Protein AF-A0A845ULH8-F1 (afdb_monomer_lite)

Structure (mmCIF, N/CA/C/O backbone):
data_AF-A0A845ULH8-F1
#
_entry.id   AF-A0A845ULH8-F1
#
loop_
_atom_site.group_PDB
_atom_site.id
_atom_site.type_symbol
_atom_site.label_atom_id
_atom_site.label_alt_id
_atom_site.label_comp_id
_atom_site.label_asym_id
_atom_site.label_entity_id
_atom_site.label_seq_id
_atom_site.pdbx_PDB_ins_code
_atom_site.Cartn_x
_atom_site.Cartn_y
_atom_site.Cartn_z
_atom_site.occupancy
_atom_site.B_iso_or_equiv
_atom_site.auth_seq_id
_atom_site.auth_comp_id
_atom_site.auth_asym_id
_atom_site.auth_atom_id
_atom_site.pdbx_PDB_model_num
ATOM 1 N N . MET A 1 1 ? 4.308 -28.316 2.558 1.00 39.38 1 MET A N 1
ATOM 2 C CA . MET A 1 1 ? 5.196 -27.144 2.718 1.00 39.38 1 MET A CA 1
ATOM 3 C C . MET A 1 1 ? 4.301 -25.926 2.772 1.00 39.38 1 MET A C 1
ATOM 5 O O . MET A 1 1 ? 3.407 -25.857 1.940 1.00 39.38 1 MET A O 1
ATOM 9 N N . ALA A 1 2 ? 4.463 -25.039 3.755 1.00 41.31 2 ALA A N 1
ATOM 10 C CA . ALA A 1 2 ? 3.723 -23.779 3.757 1.00 41.31 2 ALA A CA 1
ATOM 11 C C . ALA A 1 2 ? 4.187 -22.952 2.552 1.00 41.31 2 ALA A C 1
ATOM 13 O O . ALA A 1 2 ? 5.390 -22.787 2.346 1.00 41.31 2 ALA A O 1
ATOM 14 N N . GLU A 1 3 ? 3.242 -22.520 1.726 1.00 47.72 3 GLU A N 1
ATOM 15 C CA . GLU A 1 3 ? 3.501 -21.663 0.576 1.00 47.72 3 GLU A CA 1
ATOM 16 C C . GLU A 1 3 ? 4.101 -20.348 1.093 1.00 47.72 3 GLU A C 1
ATOM 18 O O . GLU A 1 3 ? 3.488 -19.653 1.905 1.00 47.72 3 GLU A O 1
ATOM 23 N N . LYS A 1 4 ? 5.349 -20.047 0.711 1.00 55.31 4 LYS A N 1
ATOM 24 C CA . LYS A 1 4 ? 5.972 -18.764 1.051 1.00 55.31 4 LYS A CA 1
ATOM 25 C C . LYS A 1 4 ? 5.176 -17.668 0.346 1.00 55.31 4 LYS A C 1
ATOM 27 O O . LYS A 1 4 ? 5.058 -17.681 -0.877 1.00 55.31 4 LYS A O 1
ATOM 32 N N . ILE A 1 5 ? 4.621 -16.734 1.111 1.00 55.94 5 ILE A N 1
ATOM 33 C CA . ILE A 1 5 ? 3.883 -15.595 0.565 1.00 55.94 5 ILE A CA 1
ATOM 34 C C . ILE A 1 5 ? 4.908 -14.615 -0.017 1.00 55.94 5 ILE A C 1
ATOM 36 O O . ILE A 1 5 ? 5.518 -13.836 0.709 1.00 55.94 5 ILE A O 1
ATOM 40 N N . LYS A 1 6 ? 5.110 -14.693 -1.337 1.00 62.66 6 LYS A N 1
ATOM 41 C CA . LYS A 1 6 ? 6.186 -13.994 -2.068 1.00 62.66 6 LYS A CA 1
ATOM 42 C C . LYS A 1 6 ? 5.966 -12.487 -2.236 1.00 62.66 6 LYS A C 1
ATOM 44 O O . LYS A 1 6 ? 6.895 -11.747 -2.553 1.00 62.66 6 LYS A O 1
ATOM 49 N N . ASN A 1 7 ? 4.726 -12.021 -2.106 1.00 73.62 7 ASN A N 1
ATOM 50 C CA . ASN A 1 7 ? 4.370 -10.620 -2.288 1.00 73.62 7 ASN A CA 1
ATOM 51 C C . ASN A 1 7 ? 3.169 -10.286 -1.415 1.00 73.62 7 ASN A C 1
ATOM 53 O O . ASN A 1 7 ? 2.067 -10.739 -1.716 1.00 73.62 7 ASN A O 1
ATOM 57 N N . PHE A 1 8 ? 3.364 -9.504 -0.354 1.00 83.00 8 PHE A N 1
ATOM 58 C CA . PHE A 1 8 ? 2.246 -9.057 0.462 1.00 83.00 8 PHE A CA 1
ATOM 59 C C . PHE A 1 8 ? 2.263 -7.556 0.716 1.00 83.00 8 PHE A C 1
ATOM 61 O O . PHE A 1 8 ? 3.304 -6.947 0.944 1.00 83.00 8 PHE A O 1
ATOM 68 N N . ILE A 1 9 ? 1.075 -6.962 0.671 1.00 88.94 9 ILE A N 1
ATOM 69 C CA . ILE A 1 9 ? 0.875 -5.522 0.797 1.00 88.94 9 ILE A CA 1
ATOM 70 C C . ILE A 1 9 ? 0.480 -5.224 2.234 1.00 88.94 9 ILE A C 1
ATOM 72 O O . ILE A 1 9 ? -0.563 -5.679 2.708 1.00 88.94 9 ILE A O 1
ATOM 76 N N . LYS A 1 10 ? 1.337 -4.486 2.940 1.00 90.81 10 LYS A N 1
ATOM 77 C CA . LYS A 1 10 ? 1.154 -4.169 4.358 1.00 90.81 10 LYS A CA 1
ATOM 78 C C . LYS A 1 10 ? 0.282 -2.931 4.497 1.00 90.81 10 LYS A C 1
ATOM 80 O O . LYS A 1 10 ? 0.649 -1.872 4.005 1.00 90.81 10 LYS A O 1
ATOM 85 N N . LEU A 1 11 ? -0.838 -3.062 5.198 1.00 93.69 11 LEU A N 1
ATOM 86 C CA . LEU A 1 11 ? -1.702 -1.944 5.557 1.00 93.69 11 LEU A CA 1
ATOM 87 C C . LEU A 1 11 ? -1.656 -1.719 7.062 1.00 93.69 11 LEU A C 1
ATOM 89 O O . LEU A 1 11 ? -1.737 -2.665 7.849 1.00 93.69 11 LEU A O 1
ATOM 93 N N . TYR A 1 12 ? -1.567 -0.459 7.460 1.00 94.00 12 TYR A N 1
ATOM 94 C CA . TYR A 1 12 ? -1.495 -0.068 8.853 1.00 94.00 12 TYR A CA 1
ATOM 95 C C . TYR A 1 12 ? -2.538 0.990 9.186 1.00 94.00 12 TYR A C 1
ATOM 97 O O . TYR A 1 12 ? -2.728 1.948 8.438 1.00 94.00 12 TYR A O 1
ATOM 105 N N . TYR A 1 13 ? -3.167 0.832 10.347 1.00 93.12 13 TYR A N 1
ATOM 106 C CA . TYR A 1 13 ? -4.071 1.807 10.930 1.00 93.12 13 TYR A CA 1
ATOM 107 C C . TYR A 1 13 ? -3.382 2.589 12.045 1.00 93.12 13 TYR A C 1
ATOM 109 O O . TYR A 1 13 ? -2.725 2.026 12.926 1.00 93.12 13 TYR A O 1
ATOM 117 N N . ILE A 1 14 ? -3.566 3.903 11.999 1.00 90.44 14 ILE A N 1
ATOM 118 C CA . ILE A 1 14 ? -3.127 4.861 13.002 1.00 90.44 14 ILE A CA 1
ATOM 119 C C . ILE A 1 14 ? -4.400 5.417 13.644 1.00 90.44 14 ILE A C 1
ATOM 121 O O . ILE A 1 14 ? -5.084 6.237 13.023 1.00 90.44 14 ILE A O 1
ATOM 125 N N . PRO A 1 15 ? -4.748 4.987 14.867 1.00 87.56 15 PRO A N 1
ATOM 126 C CA . PRO A 1 15 ? -5.910 5.517 15.557 1.00 87.56 15 PRO A CA 1
ATOM 127 C C . PRO A 1 15 ? -5.777 7.017 15.782 1.00 87.56 15 PRO A C 1
ATOM 129 O O . PRO A 1 15 ? -4.673 7.559 15.901 1.00 87.56 15 PRO A O 1
ATOM 132 N N . GLU A 1 16 ? -6.917 7.688 15.895 1.00 80.44 16 GLU A N 1
ATOM 133 C CA . GLU A 1 16 ? -6.946 9.089 16.289 1.00 80.44 16 GLU A CA 1
ATOM 134 C C . GLU A 1 16 ? -6.204 9.278 17.623 1.00 80.44 16 GLU A C 1
ATOM 136 O O . GLU A 1 16 ? -6.574 8.718 18.662 1.00 80.44 16 GLU A O 1
ATOM 141 N N . ASN A 1 17 ? -5.169 10.117 17.619 1.00 69.12 17 ASN A N 1
ATOM 142 C CA . ASN A 1 17 ? -4.556 10.555 18.859 1.00 69.12 17 ASN A CA 1
ATOM 143 C C . ASN A 1 17 ? -5.309 11.784 19.374 1.00 69.12 17 ASN A C 1
ATOM 145 O O . ASN A 1 17 ? -5.031 12.905 18.960 1.00 69.12 17 ASN A O 1
ATOM 149 N N . LYS A 1 18 ? -6.214 11.583 20.338 1.00 57.97 18 LYS A N 1
ATOM 150 C CA . LYS A 1 18 ? -7.006 12.661 20.968 1.00 57.97 18 LYS A CA 1
ATOM 151 C C . LYS A 1 18 ? -6.167 13.803 21.571 1.00 57.97 18 LYS A C 1
ATOM 153 O O . LYS A 1 18 ? -6.721 14.843 21.922 1.00 57.97 18 LYS A O 1
ATOM 158 N N . ARG A 1 19 ? -4.852 13.614 21.749 1.00 55.00 19 ARG A N 1
ATOM 159 C CA . ARG A 1 19 ? -3.923 14.639 22.256 1.00 55.00 19 ARG A CA 1
ATOM 160 C C . ARG A 1 19 ? -3.273 15.482 21.156 1.00 55.00 19 ARG A C 1
ATOM 162 O O . ARG A 1 19 ? -2.772 16.556 21.470 1.00 55.00 19 ARG A O 1
ATOM 169 N N . ASP A 1 20 ? -3.292 15.033 19.904 1.00 54.75 20 ASP A N 1
ATOM 170 C CA . ASP A 1 20 ? -2.662 15.718 18.775 1.00 54.75 20 ASP A CA 1
ATOM 171 C C . ASP A 1 20 ? -3.728 16.297 17.835 1.00 54.75 20 ASP A C 1
ATOM 173 O O . ASP A 1 20 ? -4.257 15.622 16.954 1.00 54.75 20 ASP A O 1
ATOM 177 N N . ARG A 1 21 ? -4.047 17.580 18.039 1.00 52.88 21 ARG A N 1
ATOM 178 C CA . ARG A 1 21 ? -5.055 18.320 17.260 1.00 52.88 21 ARG A CA 1
ATOM 179 C C . ARG A 1 21 ? -4.624 18.624 15.818 1.00 52.88 21 ARG A C 1
ATOM 181 O O . ARG A 1 21 ? -5.413 19.207 15.082 1.00 52.88 21 ARG A O 1
ATOM 188 N N . SER A 1 22 ? -3.391 18.286 15.425 1.00 49.00 22 SER A N 1
ATOM 189 C CA . SER A 1 22 ? -2.880 18.521 14.066 1.00 49.00 22 SER A CA 1
ATOM 190 C C . SER A 1 22 ? -3.305 17.447 13.058 1.00 49.00 22 SER A C 1
ATOM 192 O O . SER A 1 22 ? -3.098 17.617 11.857 1.00 49.00 22 SER A O 1
ATOM 194 N N . ARG A 1 23 ? -3.920 16.351 13.524 1.00 50.16 23 ARG A N 1
ATOM 195 C CA . ARG A 1 23 ? -4.345 15.222 12.690 1.00 50.16 23 ARG A CA 1
ATOM 196 C C . ARG A 1 23 ? -5.866 15.160 12.552 1.00 50.16 23 ARG A C 1
ATOM 198 O O . ARG A 1 23 ? -6.571 15.553 13.480 1.00 50.16 23 ARG A O 1
ATOM 205 N N . PRO A 1 24 ? -6.389 14.669 11.412 1.00 53.09 24 PRO A N 1
ATOM 206 C CA . PRO A 1 24 ? -7.825 14.483 11.232 1.00 53.09 24 PRO A CA 1
ATOM 207 C C . PRO A 1 24 ? -8.395 13.634 12.377 1.00 53.09 24 PRO A C 1
ATOM 209 O O . PRO A 1 24 ? -7.845 12.582 12.708 1.00 53.09 24 PRO A O 1
ATOM 212 N N . GLY A 1 25 ? -9.498 14.097 12.975 1.00 59.38 25 GLY A N 1
ATOM 213 C CA . GLY A 1 25 ? -10.118 13.536 14.190 1.00 59.38 25 GLY A CA 1
ATOM 214 C C . GLY A 1 25 ? -10.795 12.168 14.015 1.00 59.38 25 GLY A C 1
ATOM 215 O O . GLY A 1 25 ? -11.821 11.891 14.623 1.00 59.38 25 GLY A O 1
ATOM 216 N N . ILE A 1 26 ? -10.287 11.350 13.095 1.00 66.44 26 ILE A N 1
ATOM 217 C CA . ILE A 1 26 ? -10.893 10.103 12.616 1.00 66.44 26 ILE A CA 1
ATOM 218 C C . ILE A 1 26 ? -9.862 8.947 12.610 1.00 66.44 26 ILE A C 1
ATOM 220 O O . ILE A 1 26 ? -10.231 7.775 12.594 1.00 66.44 26 ILE A O 1
ATOM 224 N N . GLY A 1 27 ? -8.563 9.257 12.719 1.00 78.44 27 GLY A N 1
ATOM 225 C CA . GLY A 1 27 ? -7.468 8.310 12.474 1.00 78.44 27 GLY A CA 1
ATOM 226 C C . GLY A 1 27 ? -7.016 8.340 11.011 1.00 78.44 27 GLY A C 1
ATOM 227 O O . GLY A 1 27 ? -7.544 9.108 10.205 1.00 78.44 27 GLY A O 1
ATOM 228 N N . SER A 1 28 ? -6.007 7.545 10.662 1.00 87.00 28 SER A N 1
ATOM 229 C CA . SER A 1 28 ? -5.453 7.491 9.304 1.00 87.00 28 SER A CA 1
ATOM 230 C C . SER A 1 28 ? -4.919 6.107 8.940 1.00 87.00 28 SER A C 1
ATOM 232 O O . SER A 1 28 ? -4.726 5.245 9.798 1.00 87.00 28 SER A O 1
ATOM 234 N N . ILE A 1 29 ? -4.672 5.901 7.648 1.00 91.12 29 ILE A N 1
ATOM 235 C CA . ILE A 1 29 ? -4.117 4.668 7.085 1.00 91.12 29 ILE A CA 1
ATOM 236 C C . ILE A 1 29 ? -2.781 4.981 6.425 1.00 91.12 29 ILE A C 1
ATOM 238 O O . ILE A 1 29 ? -2.607 6.063 5.873 1.00 91.12 29 ILE A O 1
ATOM 242 N N . THR A 1 30 ? -1.847 4.037 6.490 1.00 90.69 30 THR A N 1
ATOM 243 C CA . THR A 1 30 ? -0.557 4.111 5.795 1.00 90.69 30 THR A CA 1
ATOM 244 C C . THR A 1 30 ? -0.138 2.729 5.303 1.00 90.69 30 THR A C 1
ATOM 246 O O . THR A 1 30 ? -0.497 1.709 5.902 1.00 90.69 30 THR A O 1
ATOM 249 N N . LEU A 1 31 ? 0.637 2.694 4.221 1.00 89.25 31 LEU A N 1
ATOM 250 C CA . LEU A 1 31 ? 1.354 1.497 3.763 1.00 89.25 31 LEU A CA 1
ATOM 251 C C . LEU A 1 31 ? 2.805 1.458 4.282 1.00 89.25 31 LEU A C 1
ATOM 253 O O . LEU A 1 31 ? 3.471 0.428 4.208 1.00 89.25 31 LEU A O 1
ATOM 257 N N . ASP A 1 32 ? 3.290 2.566 4.846 1.00 84.38 32 ASP A N 1
ATOM 258 C CA . ASP A 1 32 ? 4.651 2.731 5.356 1.00 84.38 32 ASP A CA 1
ATOM 259 C C . ASP A 1 32 ? 4.641 2.806 6.886 1.00 84.38 32 ASP A C 1
ATOM 261 O O . ASP A 1 32 ? 4.108 3.749 7.479 1.00 84.38 32 ASP A O 1
ATOM 265 N N . ARG A 1 33 ? 5.234 1.792 7.526 1.00 78.56 33 ARG A N 1
ATOM 266 C CA . ARG A 1 33 ? 5.370 1.724 8.986 1.00 78.56 33 ARG A CA 1
ATOM 267 C C . ARG A 1 33 ? 6.457 2.657 9.514 1.00 78.56 33 ARG A C 1
ATOM 269 O O . ARG A 1 33 ? 6.331 3.130 10.637 1.00 78.56 33 ARG A O 1
ATOM 276 N N . GLU A 1 34 ? 7.526 2.884 8.759 1.00 75.38 34 GLU A N 1
ATOM 277 C CA . GLU A 1 34 ? 8.702 3.631 9.223 1.00 75.38 34 GLU A CA 1
ATOM 278 C C . GLU A 1 34 ? 8.418 5.128 9.292 1.00 75.38 34 GLU A C 1
ATOM 280 O O . GLU A 1 34 ? 8.880 5.814 10.202 1.00 75.38 34 GLU A O 1
ATOM 285 N N . LYS A 1 35 ? 7.578 5.622 8.380 1.00 67.88 35 LYS A N 1
ATOM 286 C CA . LYS A 1 35 ? 7.061 6.997 8.422 1.00 67.88 35 LYS A CA 1
ATOM 287 C C . LYS A 1 35 ? 5.903 7.177 9.402 1.00 67.88 35 LYS A C 1
ATOM 289 O O . LYS A 1 35 ? 5.432 8.299 9.600 1.00 67.88 35 LYS A O 1
ATOM 294 N N . ALA A 1 36 ? 5.422 6.094 10.009 1.00 63.75 36 ALA A N 1
ATOM 295 C CA . ALA A 1 36 ? 4.275 6.143 10.890 1.00 63.75 36 ALA A CA 1
ATOM 296 C C . ALA A 1 36 ? 4.670 6.546 12.332 1.00 63.75 36 ALA A C 1
ATOM 298 O O . ALA A 1 36 ? 5.714 6.142 12.842 1.00 63.75 36 ALA A O 1
ATOM 299 N N . PRO A 1 37 ? 3.833 7.337 13.025 1.00 65.88 37 PRO A N 1
ATOM 300 C CA . PRO A 1 37 ? 4.007 7.688 14.441 1.00 65.88 37 PRO A CA 1
ATOM 301 C C . PRO A 1 37 ? 4.027 6.453 15.359 1.00 65.88 37 PRO A C 1
ATOM 303 O O . PRO A 1 37 ? 3.588 5.373 14.981 1.00 65.88 37 PRO A O 1
ATOM 306 N N . SER A 1 38 ? 4.447 6.607 16.617 1.00 66.75 38 SER A N 1
ATOM 307 C CA . SER A 1 38 ? 4.274 5.542 17.615 1.00 66.75 38 SER A CA 1
ATOM 308 C C . SER A 1 38 ? 2.784 5.215 17.834 1.00 66.75 38 SER A C 1
ATOM 310 O O . SER A 1 38 ? 1.946 6.113 17.908 1.00 66.75 38 SER A O 1
ATOM 312 N N . GLY A 1 39 ? 2.450 3.920 17.939 1.00 75.94 39 GLY A N 1
ATOM 313 C CA . GLY A 1 39 ? 1.068 3.443 18.133 1.00 75.94 39 GLY A CA 1
ATOM 314 C C . GLY A 1 39 ? 0.331 3.060 16.843 1.00 75.94 39 GLY A C 1
ATOM 315 O O . GLY A 1 39 ? -0.789 3.506 16.616 1.00 75.94 39 GLY A O 1
ATOM 316 N N . VAL A 1 40 ? 0.961 2.230 16.010 1.00 87.44 40 VAL A N 1
ATOM 317 C CA . VAL A 1 40 ? 0.437 1.774 14.712 1.00 87.44 40 VAL A CA 1
ATOM 318 C C . VAL A 1 40 ? 0.040 0.306 14.796 1.00 87.44 40 VAL A C 1
ATOM 320 O O . VAL A 1 40 ? 0.795 -0.504 15.336 1.00 87.44 40 VAL A O 1
ATOM 323 N N . TYR A 1 41 ? -1.107 -0.044 14.216 1.00 91.75 41 TYR A N 1
ATOM 324 C CA . TYR A 1 41 ? -1.637 -1.405 14.227 1.00 91.75 41 TYR A CA 1
ATOM 325 C C . TYR A 1 41 ? -1.692 -1.970 12.803 1.00 91.75 41 TYR A C 1
ATOM 327 O O . TYR A 1 41 ? -2.247 -1.311 11.923 1.00 91.75 41 TYR A O 1
ATOM 335 N N . PRO A 1 42 ? -1.133 -3.164 12.535 1.00 93.44 42 PRO A N 1
ATOM 336 C CA . PRO A 1 42 ? -1.313 -3.813 11.240 1.00 93.44 42 PRO A CA 1
ATOM 337 C C . PRO A 1 42 ? -2.789 -4.168 11.044 1.00 93.44 42 PRO A C 1
ATOM 339 O O . PRO A 1 42 ? -3.431 -4.648 11.976 1.00 93.44 42 PRO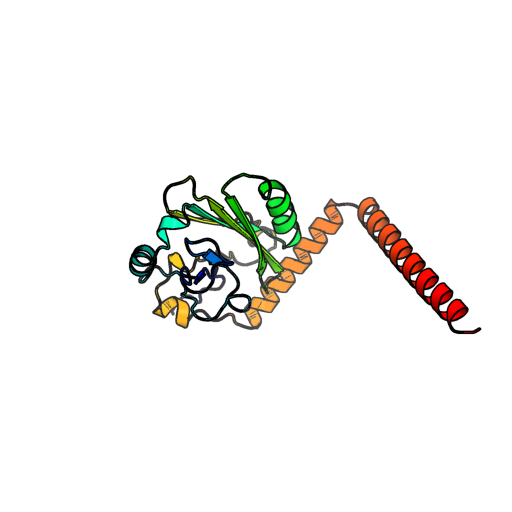 A O 1
ATOM 342 N N . VAL A 1 43 ? -3.322 -3.945 9.844 1.00 95.19 43 VAL A N 1
ATOM 343 C CA . VAL A 1 43 ? -4.689 -4.340 9.483 1.00 95.19 43 VAL A CA 1
ATOM 344 C C . VAL A 1 43 ? -4.654 -5.767 8.949 1.00 95.19 43 VAL A C 1
ATOM 346 O O . VAL A 1 43 ? -4.060 -6.022 7.897 1.00 95.19 43 VAL A O 1
ATOM 349 N N . LEU A 1 44 ? -5.279 -6.678 9.691 1.00 95.44 44 LEU A N 1
ATOM 350 C CA . LEU A 1 44 ? -5.229 -8.127 9.502 1.00 95.44 44 LEU A CA 1
ATOM 351 C C . LEU A 1 44 ? -6.636 -8.724 9.553 1.00 95.44 44 LEU A C 1
ATOM 353 O O . LEU A 1 44 ? -7.552 -8.128 10.121 1.00 95.44 44 LEU A O 1
ATOM 357 N N . SER A 1 45 ? -6.823 -9.915 8.989 1.00 95.62 45 SER A N 1
ATOM 358 C CA . SER A 1 45 ? -8.145 -10.550 8.914 1.00 95.62 45 SER A CA 1
ATOM 359 C C . SER A 1 45 ? -8.735 -10.864 10.291 1.00 95.62 45 SER A C 1
ATOM 361 O O . SER A 1 45 ? -9.948 -10.824 10.470 1.00 95.62 45 SER A O 1
ATOM 363 N N . ASP A 1 46 ? -7.884 -11.174 11.268 1.00 96.25 46 ASP A N 1
ATOM 364 C CA . ASP A 1 46 ? -8.275 -11.563 12.624 1.00 96.25 46 ASP A CA 1
ATOM 365 C C . ASP A 1 46 ? -8.446 -10.375 13.585 1.00 96.25 46 ASP A C 1
ATOM 367 O O . ASP A 1 46 ? -9.065 -10.530 14.638 1.00 96.25 46 ASP A O 1
ATOM 371 N N . ASN A 1 47 ? -7.955 -9.183 13.229 1.00 95.38 47 ASN A N 1
ATOM 372 C CA . ASN A 1 47 ? -8.035 -7.997 14.083 1.00 95.38 47 ASN A CA 1
ATOM 373 C C . ASN A 1 47 ? -8.885 -6.853 13.508 1.00 95.38 47 ASN A C 1
ATOM 375 O O . ASN A 1 47 ? -9.198 -5.915 14.245 1.00 95.38 47 ASN A O 1
ATOM 379 N N . ILE A 1 48 ? -9.303 -6.928 12.239 1.00 94.81 48 ILE A N 1
ATOM 380 C CA . ILE A 1 48 ? -9.994 -5.832 11.545 1.00 94.81 48 ILE A CA 1
ATOM 381 C C . ILE A 1 48 ? -11.249 -5.355 12.283 1.00 94.81 48 ILE A C 1
ATOM 383 O O . ILE A 1 48 ? -11.448 -4.155 12.436 1.00 94.81 48 ILE A O 1
ATOM 387 N N . HIS A 1 49 ? -12.051 -6.268 12.840 1.00 94.50 49 HIS A N 1
ATOM 388 C CA . HIS A 1 49 ? -13.237 -5.909 13.624 1.00 94.50 49 HIS A CA 1
ATOM 389 C C . HIS A 1 49 ? -12.887 -5.169 14.923 1.00 94.50 49 HIS A C 1
ATOM 391 O O . HIS A 1 49 ? -13.593 -4.243 15.321 1.00 94.50 49 HIS A O 1
ATOM 397 N N . GLY A 1 50 ? -11.771 -5.530 15.563 1.00 94.50 50 GLY A N 1
ATOM 398 C CA . GLY A 1 50 ? -11.250 -4.799 16.717 1.00 94.50 50 GLY A CA 1
ATOM 399 C C . GLY A 1 50 ? -10.778 -3.396 16.336 1.00 94.50 50 GLY A C 1
ATOM 400 O O . GLY A 1 50 ? -11.033 -2.442 17.068 1.00 94.50 50 GLY A O 1
ATOM 401 N N . LEU A 1 51 ? -10.161 -3.250 15.160 1.00 93.50 51 LEU A N 1
ATOM 402 C CA . LEU A 1 51 ? -9.751 -1.951 14.625 1.00 93.50 51 LEU A CA 1
ATOM 403 C C . LEU A 1 51 ? -10.956 -1.073 14.243 1.00 93.50 51 LEU A C 1
ATOM 405 O O . LEU A 1 51 ? -10.931 0.135 14.471 1.00 93.50 51 LEU A O 1
ATOM 409 N N . MET A 1 52 ? -12.042 -1.663 13.733 1.00 92.62 52 MET A N 1
ATOM 410 C CA . MET A 1 52 ? -13.299 -0.942 13.484 1.00 92.62 52 MET A CA 1
ATOM 411 C C . MET A 1 52 ? -13.871 -0.356 14.777 1.00 92.62 52 MET A C 1
ATOM 413 O O . MET A 1 52 ? -14.255 0.807 14.800 1.00 92.62 52 MET A O 1
ATOM 417 N N . ALA A 1 53 ? -13.836 -1.096 15.889 1.00 91.44 53 ALA A N 1
ATOM 418 C CA . ALA A 1 53 ? -14.319 -0.593 17.179 1.00 91.44 53 ALA A CA 1
ATOM 419 C C . ALA A 1 53 ? -13.556 0.649 17.689 1.00 91.44 53 ALA A C 1
ATOM 421 O O . ALA A 1 53 ? -14.085 1.404 18.507 1.00 91.44 53 ALA A O 1
ATOM 422 N N . ILE A 1 54 ? -12.331 0.879 17.204 1.00 89.38 54 ILE A N 1
ATOM 423 C CA . ILE A 1 54 ? -11.505 2.043 17.553 1.00 89.38 54 ILE A CA 1
ATOM 424 C C . ILE A 1 54 ? -11.434 3.103 16.441 1.00 89.38 54 ILE A C 1
ATOM 426 O O . ILE A 1 54 ? -10.685 4.066 16.588 1.00 89.38 54 ILE A O 1
ATOM 430 N N . GLY A 1 55 ? -12.246 2.977 15.384 1.00 90.12 55 GLY A N 1
ATOM 431 C CA . GLY A 1 55 ? -12.463 4.028 14.385 1.00 90.12 55 GLY A CA 1
ATOM 432 C C . GLY A 1 55 ? -11.933 3.752 12.978 1.00 90.12 55 GLY A C 1
ATOM 433 O O . GLY A 1 55 ? -11.959 4.668 12.158 1.00 90.12 55 GLY A O 1
ATOM 434 N N . LEU A 1 56 ? -11.461 2.537 12.667 1.00 92.06 56 LEU A N 1
ATOM 435 C CA . LEU A 1 56 ? -11.044 2.178 11.301 1.00 92.06 56 LEU A CA 1
ATOM 436 C C . LEU A 1 56 ? -12.189 2.335 10.284 1.00 92.06 56 LEU A C 1
ATOM 438 O O . LEU A 1 56 ? -11.964 2.780 9.163 1.00 92.06 56 LEU A O 1
ATOM 442 N N . ASP A 1 57 ? -13.417 2.011 10.684 1.00 92.94 57 ASP A N 1
ATOM 443 C CA . ASP A 1 57 ? -14.628 2.128 9.864 1.00 92.94 57 ASP A CA 1
ATOM 444 C C . ASP A 1 57 ? -14.901 3.570 9.407 1.00 92.94 57 ASP A C 1
ATOM 446 O O . ASP A 1 57 ? -15.377 3.806 8.298 1.00 92.94 57 ASP A O 1
ATOM 450 N N . LYS A 1 58 ? -14.531 4.550 10.234 1.00 90.50 58 LYS A N 1
ATOM 451 C CA . LYS A 1 58 ? -14.734 5.974 9.952 1.00 90.50 58 LYS A CA 1
ATOM 452 C C . LYS A 1 58 ? -13.791 6.530 8.885 1.00 90.50 58 LYS A C 1
ATOM 454 O O . LYS A 1 58 ? -14.028 7.629 8.390 1.00 90.50 58 LYS A O 1
ATOM 459 N N . VAL A 1 59 ? -12.735 5.795 8.525 1.00 89.19 59 VAL A N 1
ATOM 460 C CA . VAL A 1 59 ? -11.851 6.162 7.406 1.00 89.19 59 VAL A CA 1
ATOM 461 C C . VAL A 1 59 ? -12.595 6.080 6.063 1.00 89.19 59 VAL A C 1
ATOM 463 O O . VAL A 1 59 ? -12.219 6.769 5.115 1.00 89.19 59 VAL A O 1
ATOM 466 N N . GLY A 1 60 ? -13.681 5.302 5.998 1.00 91.69 60 GLY A N 1
ATOM 467 C CA . GLY A 1 60 ? -14.455 5.069 4.783 1.00 91.69 60 GLY A CA 1
ATOM 468 C C . GLY A 1 60 ? -13.840 3.975 3.916 1.00 91.69 60 GLY A C 1
ATOM 469 O O . GLY A 1 60 ? -13.226 3.031 4.420 1.00 91.69 60 GLY A O 1
ATOM 470 N N . LYS A 1 61 ? -14.019 4.077 2.601 1.00 95.44 61 LYS A N 1
ATOM 471 C CA . LYS A 1 61 ? -13.485 3.091 1.660 1.00 95.44 61 LYS A CA 1
ATOM 472 C C . LYS A 1 61 ? -11.981 3.268 1.481 1.00 95.44 61 LYS A C 1
ATOM 474 O O . LYS A 1 61 ? -11.523 4.370 1.202 1.00 95.44 61 LYS A O 1
ATOM 479 N N . ILE A 1 62 ? -11.232 2.179 1.600 1.00 95.75 62 ILE A N 1
ATOM 480 C CA . ILE A 1 62 ? -9.783 2.110 1.425 1.00 95.75 62 ILE A CA 1
ATOM 481 C C . ILE A 1 62 ? -9.503 1.303 0.157 1.00 95.75 62 ILE A C 1
ATOM 483 O O . ILE A 1 62 ? -9.735 0.096 0.111 1.00 95.75 62 ILE A O 1
ATOM 487 N N . ASP A 1 63 ? -8.984 1.960 -0.870 1.00 95.75 63 ASP A N 1
ATOM 488 C CA . ASP A 1 63 ? -8.558 1.329 -2.114 1.00 95.75 63 ASP A CA 1
ATOM 489 C C . ASP A 1 63 ? -7.030 1.398 -2.210 1.00 95.75 63 ASP A C 1
ATOM 491 O O . ASP A 1 63 ? -6.430 2.464 -2.061 1.00 95.75 63 ASP A O 1
ATOM 495 N N . VAL A 1 64 ? -6.398 0.249 -2.450 1.00 95.56 64 VAL A N 1
ATOM 496 C CA . VAL A 1 64 ? -4.964 0.154 -2.727 1.00 95.56 64 VAL A CA 1
ATOM 497 C C . VAL A 1 64 ? -4.779 -0.279 -4.172 1.00 95.56 64 VAL A C 1
ATOM 499 O O . VAL A 1 64 ? -5.239 -1.348 -4.576 1.00 95.56 64 VAL A O 1
ATOM 502 N N . PHE A 1 65 ? -4.092 0.548 -4.947 1.00 93.88 65 PHE A N 1
ATOM 503 C CA . PHE A 1 65 ? -3.737 0.252 -6.326 1.00 93.88 65 PHE A CA 1
ATOM 504 C C . PHE A 1 65 ? -2.257 -0.106 -6.401 1.00 93.88 65 PHE A C 1
ATOM 506 O O . PHE A 1 65 ? -1.430 0.649 -5.895 1.00 93.88 65 PHE A O 1
ATOM 513 N N . VAL A 1 66 ? -1.921 -1.232 -7.025 1.00 91.81 66 VAL A N 1
ATOM 514 C CA . VAL A 1 66 ? -0.528 -1.635 -7.275 1.00 91.81 66 VAL A CA 1
ATOM 515 C C . VAL A 1 66 ? -0.218 -1.414 -8.749 1.00 91.81 66 VAL A C 1
ATOM 517 O O . VAL A 1 66 ? -0.975 -1.867 -9.603 1.00 91.81 66 VAL A O 1
ATOM 520 N N . MET A 1 67 ? 0.874 -0.713 -9.029 1.00 89.31 67 MET A N 1
ATOM 521 C CA . MET A 1 67 ? 1.335 -0.325 -10.364 1.00 89.31 67 MET A CA 1
ATOM 522 C C . MET A 1 67 ? 2.706 -0.937 -10.649 1.00 89.31 67 MET A C 1
ATOM 524 O O . MET A 1 67 ? 3.418 -1.337 -9.719 1.00 89.31 67 MET A O 1
ATOM 528 N N . ASP A 1 68 ? 3.088 -1.015 -11.927 1.00 82.75 68 ASP A N 1
ATOM 529 C CA . ASP A 1 68 ? 4.369 -1.615 -12.314 1.00 82.75 68 ASP A CA 1
ATOM 530 C C . ASP A 1 68 ? 5.549 -0.771 -11.814 1.00 82.75 68 ASP A C 1
ATOM 532 O O . ASP A 1 68 ? 6.571 -1.330 -11.415 1.00 82.75 68 ASP A O 1
ATOM 536 N N . THR A 1 69 ? 5.397 0.558 -11.769 1.00 83.00 69 THR A N 1
ATOM 537 C CA . THR A 1 69 ? 6.443 1.482 -11.305 1.00 83.00 69 THR A CA 1
ATOM 538 C C . THR A 1 69 ? 5.922 2.535 -10.330 1.00 83.00 69 THR A C 1
ATOM 540 O O . THR A 1 69 ? 4.724 2.831 -10.256 1.00 83.00 69 THR A O 1
ATOM 543 N N . TYR A 1 70 ? 6.841 3.121 -9.557 1.00 85.94 70 TYR A N 1
ATOM 544 C CA . TYR A 1 70 ? 6.536 4.255 -8.684 1.00 85.94 70 TYR A CA 1
ATOM 545 C C . TYR A 1 70 ? 6.073 5.478 -9.484 1.00 85.94 70 TYR A C 1
ATOM 547 O O . TYR A 1 70 ? 5.173 6.194 -9.053 1.00 85.94 70 TYR A O 1
ATOM 555 N N . GLU A 1 71 ? 6.650 5.696 -10.660 1.00 84.19 71 GLU A N 1
ATOM 556 C CA . GLU A 1 71 ? 6.353 6.815 -11.547 1.00 84.19 71 GLU A CA 1
ATOM 557 C C . GLU A 1 71 ? 4.913 6.741 -12.080 1.00 84.19 71 GLU A C 1
ATOM 559 O O . GLU A 1 71 ? 4.193 7.740 -12.050 1.00 84.19 71 GLU A O 1
ATOM 564 N N . GLU A 1 72 ? 4.449 5.551 -12.477 1.00 83.25 72 GLU A N 1
ATOM 565 C CA . GLU A 1 72 ? 3.046 5.319 -12.850 1.00 83.25 72 GLU A CA 1
ATOM 566 C C . GLU A 1 72 ? 2.097 5.601 -11.675 1.00 83.25 72 GLU A C 1
ATOM 568 O O . GLU A 1 72 ? 1.081 6.285 -11.830 1.00 83.25 72 GLU A O 1
ATOM 573 N N . ALA A 1 73 ? 2.444 5.124 -10.476 1.00 88.50 73 ALA A N 1
ATOM 574 C CA . ALA A 1 73 ? 1.664 5.389 -9.270 1.00 88.50 73 ALA A CA 1
ATOM 575 C C . ALA A 1 73 ? 1.621 6.888 -8.922 1.00 88.50 73 ALA A C 1
ATOM 577 O O . ALA A 1 73 ? 0.566 7.400 -8.541 1.00 88.50 73 ALA A O 1
ATOM 578 N N . ALA A 1 74 ? 2.729 7.611 -9.096 1.00 86.00 74 ALA A N 1
ATOM 579 C CA . ALA A 1 74 ? 2.795 9.053 -8.882 1.00 86.00 74 ALA A CA 1
ATOM 580 C C . ALA A 1 74 ? 1.912 9.818 -9.883 1.00 86.00 74 ALA A C 1
ATOM 582 O O . ALA A 1 74 ? 1.174 10.717 -9.480 1.00 86.00 74 ALA A O 1
ATOM 583 N N . ALA A 1 75 ? 1.907 9.427 -11.161 1.00 84.44 75 ALA A N 1
ATOM 584 C CA . ALA A 1 75 ? 1.028 10.023 -12.169 1.00 84.44 75 ALA A CA 1
ATOM 585 C C . ALA A 1 75 ? -0.461 9.814 -11.834 1.00 84.44 75 ALA A C 1
ATOM 587 O O . ALA A 1 75 ? -1.268 10.742 -11.926 1.00 84.44 75 ALA A O 1
ATOM 588 N N . VAL A 1 76 ? -0.826 8.613 -11.374 1.00 85.38 76 VAL A N 1
ATOM 589 C CA . VAL A 1 76 ? -2.193 8.296 -10.927 1.00 85.38 76 VAL A CA 1
ATOM 590 C C . VAL A 1 76 ? -2.565 9.106 -9.683 1.00 85.38 76 VAL A C 1
ATOM 592 O O . VAL A 1 76 ? -3.657 9.669 -9.624 1.00 85.38 76 VAL A O 1
ATOM 595 N N . HIS A 1 77 ? -1.658 9.225 -8.707 1.00 86.12 77 HIS A N 1
ATOM 596 C CA . HIS A 1 77 ? -1.852 10.063 -7.518 1.00 86.12 77 HIS A CA 1
ATOM 597 C C . HIS A 1 77 ? -2.122 11.526 -7.881 1.00 86.12 77 HIS A C 1
ATOM 599 O O . HIS A 1 77 ? -3.078 12.107 -7.362 1.00 86.12 77 HIS A O 1
ATOM 605 N N . MET A 1 78 ? -1.351 12.098 -8.812 1.00 83.12 78 MET A N 1
ATOM 606 C CA . MET A 1 78 ? -1.553 13.471 -9.289 1.00 83.12 78 MET A CA 1
ATOM 607 C C . MET A 1 78 ? -2.956 13.675 -9.871 1.00 83.12 78 MET A C 1
ATOM 609 O O . MET A 1 78 ? -3.588 14.686 -9.577 1.00 83.12 78 MET A O 1
ATOM 613 N N . GLY A 1 79 ? -3.476 12.701 -10.625 1.00 81.94 79 GLY A N 1
ATOM 614 C CA . GLY A 1 79 ? -4.836 12.753 -11.172 1.00 81.94 79 GLY A CA 1
ATOM 615 C C . GLY A 1 79 ? -5.955 12.626 -10.127 1.00 81.94 79 GLY A C 1
ATOM 616 O O . GLY A 1 79 ? -7.089 13.015 -10.397 1.00 81.94 79 GLY A O 1
ATOM 617 N N . LEU A 1 80 ? -5.659 12.097 -8.934 1.00 80.38 80 LEU A N 1
ATOM 618 C CA . LEU A 1 80 ? -6.638 11.875 -7.861 1.00 80.38 80 LEU A CA 1
ATOM 619 C C . LEU A 1 80 ? -6.585 12.931 -6.743 1.00 80.38 80 LEU A C 1
ATOM 621 O O . LEU A 1 80 ? -7.521 13.011 -5.944 1.00 80.38 80 LEU A O 1
ATOM 625 N N . ARG A 1 81 ? -5.517 13.738 -6.681 1.00 72.38 81 ARG A N 1
ATOM 626 C CA . ARG A 1 81 ? -5.220 14.664 -5.572 1.00 72.38 81 ARG A CA 1
ATOM 627 C C . ARG A 1 81 ? -6.295 15.730 -5.339 1.00 72.38 81 ARG A C 1
ATOM 629 O O . ARG A 1 81 ? -6.510 16.131 -4.199 1.00 72.38 81 ARG A O 1
ATOM 636 N N . ASP A 1 82 ? -6.983 16.158 -6.393 1.00 72.81 82 ASP A N 1
ATOM 637 C CA . ASP A 1 82 ? -7.944 17.267 -6.331 1.00 72.81 82 ASP A CA 1
ATOM 638 C C . ASP A 1 82 ? -9.390 16.819 -6.048 1.00 72.81 82 ASP A C 1
ATOM 640 O O . ASP A 1 82 ? -10.336 17.605 -6.145 1.00 72.81 82 ASP A O 1
ATOM 644 N N . VAL A 1 83 ? -9.598 15.552 -5.673 1.00 74.25 83 VAL A N 1
ATOM 645 C CA . VAL A 1 83 ? -10.938 15.040 -5.373 1.00 74.25 83 VAL A CA 1
ATOM 646 C C . VAL A 1 83 ? -11.304 15.309 -3.912 1.00 74.25 83 VAL A C 1
ATOM 648 O O . VAL A 1 83 ? -10.727 14.752 -2.980 1.00 74.25 83 VAL A O 1
ATOM 651 N N . ALA A 1 84 ? -12.321 16.148 -3.702 1.00 70.19 84 ALA A N 1
ATOM 652 C CA . ALA A 1 84 ? -12.811 16.493 -2.370 1.00 70.19 84 ALA A CA 1
ATOM 653 C C . ALA A 1 84 ? -13.177 15.247 -1.539 1.00 70.19 84 ALA A C 1
ATOM 655 O O . ALA A 1 84 ? -13.798 14.3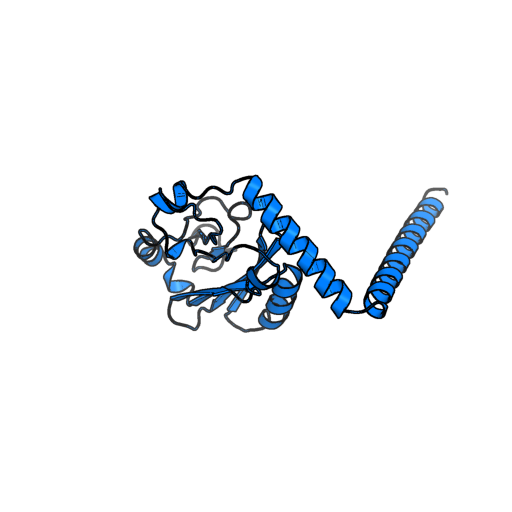12 -2.044 1.00 70.19 84 ALA A O 1
ATOM 656 N N . LYS A 1 85 ? -12.842 15.276 -0.239 1.00 71.94 85 LYS A N 1
ATOM 657 C CA . LYS A 1 85 ? -13.073 14.194 0.746 1.00 71.94 85 LYS A CA 1
ATOM 658 C C . LYS A 1 85 ? -12.311 12.888 0.487 1.00 71.94 85 LYS A C 1
ATOM 660 O O . LYS A 1 85 ? -12.554 11.910 1.195 1.00 71.94 85 LYS A O 1
ATOM 665 N N . LYS A 1 86 ? -11.377 12.880 -0.466 1.00 82.38 86 LYS A N 1
ATOM 666 C CA . LYS A 1 86 ? -10.446 11.772 -0.660 1.00 82.38 86 LYS A CA 1
ATOM 667 C C . LYS A 1 86 ? -9.081 12.136 -0.102 1.00 82.38 86 LYS A C 1
ATOM 669 O O . LYS A 1 86 ? -8.573 13.229 -0.329 1.00 82.38 86 LYS A O 1
ATOM 674 N N . TYR A 1 87 ? -8.501 11.212 0.645 1.00 84.56 87 TYR A N 1
ATOM 675 C CA . TYR A 1 87 ? -7.086 11.238 0.980 1.00 84.56 87 TYR A CA 1
ATOM 676 C C . TYR A 1 87 ? -6.369 10.286 0.034 1.00 84.56 87 TYR A C 1
ATOM 678 O O . TYR A 1 87 ? -6.779 9.133 -0.097 1.00 84.56 87 TYR A O 1
ATOM 686 N N . THR A 1 88 ? -5.324 10.765 -0.631 1.00 88.00 88 THR A N 1
ATOM 687 C CA . THR A 1 88 ? -4.517 9.954 -1.540 1.00 88.00 88 THR A CA 1
ATOM 688 C C . THR A 1 88 ? -3.045 10.108 -1.223 1.00 88.00 88 THR A C 1
ATOM 690 O O . THR A 1 88 ? -2.559 11.219 -1.003 1.00 88.00 88 THR A O 1
ATOM 693 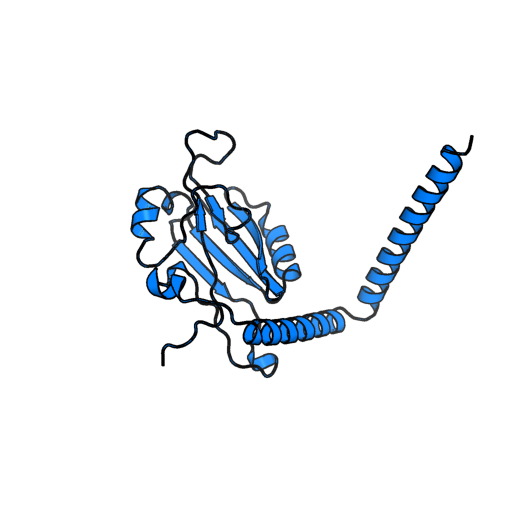N N . ASP A 1 89 ? -2.323 8.998 -1.246 1.00 89.31 89 ASP A N 1
ATOM 694 C CA . ASP A 1 89 ? -0.888 8.973 -0.996 1.00 89.31 89 ASP A CA 1
ATOM 695 C C . ASP A 1 89 ? -0.210 7.915 -1.868 1.00 89.31 89 ASP A C 1
ATOM 697 O O . ASP A 1 89 ? -0.855 6.965 -2.323 1.00 89.31 89 ASP A O 1
ATOM 701 N N . VAL A 1 90 ? 1.077 8.107 -2.137 1.00 89.88 90 VAL A N 1
ATOM 702 C CA . VAL A 1 90 ? 1.863 7.255 -3.031 1.00 89.88 90 VAL A CA 1
ATOM 703 C C . VAL A 1 90 ? 3.049 6.664 -2.285 1.00 89.88 90 VAL A C 1
ATOM 705 O O . VAL A 1 90 ? 3.756 7.339 -1.540 1.00 89.88 90 VAL A O 1
ATOM 708 N N . TYR A 1 91 ? 3.275 5.374 -2.498 1.00 90.56 91 TYR A N 1
ATOM 709 C CA . TYR A 1 91 ? 4.295 4.605 -1.808 1.00 90.56 91 TYR A CA 1
ATOM 710 C C . TYR A 1 91 ? 5.174 3.892 -2.821 1.00 90.56 91 TYR A C 1
ATOM 712 O O . TYR A 1 91 ? 4.695 3.313 -3.796 1.00 90.56 91 TYR A O 1
ATOM 720 N N . LYS A 1 92 ? 6.479 3.927 -2.560 1.00 86.19 92 LYS A N 1
ATOM 721 C CA . LYS A 1 92 ? 7.463 3.140 -3.291 1.00 86.19 92 LYS A CA 1
ATOM 722 C C . LYS A 1 92 ? 7.680 1.833 -2.547 1.00 86.19 92 LYS A C 1
ATOM 724 O O . LYS A 1 92 ? 8.132 1.845 -1.404 1.00 86.19 92 LYS A O 1
ATOM 729 N N . ASP A 1 93 ? 7.353 0.721 -3.189 1.00 84.00 93 ASP A N 1
ATOM 730 C CA . ASP A 1 93 ? 7.719 -0.590 -2.676 1.00 84.00 93 ASP A CA 1
ATOM 731 C C . ASP A 1 93 ? 9.239 -0.795 -2.846 1.00 84.00 93 ASP A C 1
ATOM 733 O O . ASP A 1 93 ? 9.793 -0.405 -3.881 1.00 84.00 93 ASP A O 1
ATOM 737 N N . PRO A 1 94 ? 9.940 -1.418 -1.879 1.00 75.56 94 PRO A N 1
ATOM 738 C CA . PRO A 1 94 ? 11.364 -1.739 -2.011 1.00 75.56 94 PRO A CA 1
ATOM 739 C C . PRO A 1 94 ? 11.725 -2.541 -3.273 1.00 75.56 94 PRO A C 1
ATOM 741 O O . PRO A 1 94 ? 12.866 -2.496 -3.720 1.00 75.56 94 PRO A O 1
ATOM 744 N N . ARG A 1 95 ? 10.757 -3.247 -3.865 1.00 73.38 95 ARG A N 1
ATOM 745 C CA . ARG A 1 95 ? 10.899 -4.043 -5.093 1.00 73.38 95 ARG A CA 1
ATOM 746 C C . ARG A 1 95 ? 10.745 -3.238 -6.387 1.00 73.38 95 ARG A C 1
ATOM 748 O O . ARG A 1 95 ? 10.804 -3.818 -7.463 1.00 73.38 95 ARG A O 1
ATOM 755 N N . GLY A 1 96 ? 10.519 -1.926 -6.299 1.00 72.75 96 GLY A N 1
ATOM 756 C CA . GLY A 1 96 ? 10.377 -1.029 -7.454 1.00 72.75 96 GLY A CA 1
ATOM 757 C C . GLY A 1 96 ? 8.933 -0.756 -7.888 1.00 72.75 96 GLY A C 1
ATOM 758 O O . GLY A 1 96 ? 8.700 0.194 -8.635 1.00 72.75 96 GLY A O 1
ATOM 759 N N . PHE A 1 97 ? 7.955 -1.509 -7.376 1.00 83.00 97 PHE A N 1
ATOM 760 C CA . PHE A 1 97 ? 6.537 -1.254 -7.644 1.00 83.00 97 PHE A CA 1
ATOM 761 C C . PHE A 1 97 ? 6.061 0.057 -7.014 1.00 83.00 97 PHE A C 1
ATOM 763 O O . PHE A 1 97 ? 6.498 0.455 -5.929 1.00 83.00 97 PHE A O 1
ATOM 770 N N . GLY A 1 98 ? 5.106 0.701 -7.678 1.00 88.69 98 GLY A N 1
ATOM 771 C CA . GLY A 1 98 ? 4.371 1.825 -7.117 1.00 88.69 98 GLY A CA 1
ATOM 772 C C . GLY A 1 98 ? 3.073 1.365 -6.476 1.00 88.69 98 GLY A C 1
ATOM 773 O O . GLY A 1 98 ? 2.393 0.482 -6.994 1.00 88.69 98 GLY A O 1
ATOM 774 N N . MET A 1 99 ? 2.696 1.979 -5.361 1.00 93.12 99 MET A N 1
ATOM 775 C CA . MET A 1 99 ? 1.385 1.779 -4.752 1.00 93.12 99 MET A CA 1
ATOM 776 C C . MET A 1 99 ? 0.697 3.116 -4.531 1.00 93.12 99 MET A C 1
ATOM 778 O O . MET A 1 99 ? 1.318 4.064 -4.055 1.00 93.12 99 MET A O 1
ATOM 782 N N . VAL A 1 100 ? -0.598 3.179 -4.825 1.00 93.44 100 VAL A N 1
ATOM 783 C CA . VAL A 1 100 ? -1.447 4.330 -4.510 1.00 93.44 100 VAL A CA 1
ATOM 784 C C . VAL A 1 100 ? -2.455 3.905 -3.455 1.00 93.44 100 VAL A C 1
ATOM 786 O O . VAL A 1 100 ? -3.226 2.970 -3.666 1.00 93.44 100 VAL A O 1
ATOM 789 N N . LEU A 1 101 ? -2.450 4.599 -2.322 1.00 93.94 101 LEU A N 1
ATOM 790 C CA . LEU A 1 101 ? -3.466 4.487 -1.285 1.00 93.94 101 LEU A CA 1
ATOM 791 C C . LEU A 1 101 ? -4.512 5.571 -1.520 1.00 93.94 101 LEU A C 1
ATOM 793 O O . LEU A 1 101 ? -4.166 6.746 -1.607 1.00 93.94 101 LEU A O 1
ATOM 797 N N . MET A 1 102 ? -5.784 5.194 -1.565 1.00 93.50 102 MET A N 1
ATOM 798 C CA . MET A 1 102 ? -6.910 6.120 -1.597 1.00 93.50 102 MET A CA 1
ATOM 799 C C . MET A 1 102 ? -7.872 5.790 -0.458 1.00 93.50 102 MET A C 1
ATOM 801 O O . MET A 1 102 ? -8.308 4.653 -0.317 1.00 93.50 102 MET A O 1
ATOM 805 N N . CYS A 1 103 ? -8.221 6.791 0.344 1.00 92.31 103 CYS A N 1
ATOM 806 C CA . CYS A 1 103 ? -9.255 6.706 1.369 1.00 92.31 103 CYS A CA 1
ATOM 807 C C . CYS A 1 103 ? -10.395 7.669 1.017 1.00 92.31 103 CYS A C 1
ATOM 809 O O . CYS A 1 103 ? -10.161 8.870 0.885 1.00 92.31 103 CYS A O 1
ATOM 811 N N . ASP A 1 104 ? -11.614 7.156 0.873 1.00 91.88 104 ASP A N 1
ATOM 812 C CA . ASP A 1 104 ? -12.818 7.922 0.549 1.00 91.88 104 ASP A CA 1
ATOM 813 C C . ASP A 1 104 ? -13.832 7.846 1.698 1.00 91.88 104 ASP A C 1
ATOM 815 O O . ASP A 1 104 ? -14.557 6.861 1.856 1.00 91.88 104 ASP A O 1
ATOM 819 N N . GLN A 1 105 ? -13.908 8.928 2.477 1.00 88.56 105 GLN A N 1
ATOM 820 C CA . GLN A 1 105 ? -14.807 9.048 3.632 1.00 88.56 105 GLN A CA 1
ATOM 821 C C . GLN A 1 105 ? -16.286 9.183 3.245 1.00 88.56 105 GLN A C 1
ATOM 823 O O . GLN A 1 105 ? -17.155 9.155 4.113 1.00 88.56 105 GLN A O 1
ATOM 828 N N . SER A 1 106 ? -16.592 9.394 1.962 1.00 88.69 106 SER A N 1
ATOM 829 C CA . SER A 1 106 ? -17.974 9.506 1.487 1.00 88.69 106 SER A CA 1
ATOM 830 C C . SER A 1 106 ? -18.631 8.155 1.194 1.00 88.69 106 SER A C 1
ATOM 832 O O . SER A 1 106 ? -19.839 8.112 0.966 1.00 88.69 106 SER A O 1
ATOM 834 N N . GLN A 1 107 ? -17.855 7.069 1.211 1.00 92.19 107 GLN A N 1
ATOM 835 C CA . GLN A 1 107 ? -18.316 5.715 0.91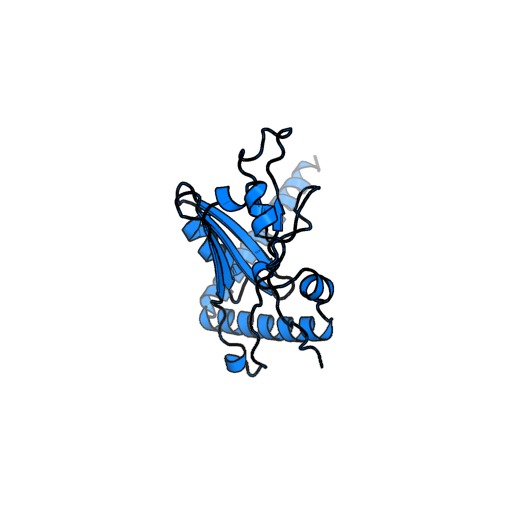3 1.00 92.19 107 GLN A CA 1
ATOM 836 C C . GLN A 1 107 ? -18.340 4.836 2.165 1.00 92.19 107 GLN A C 1
ATOM 838 O O . GLN A 1 107 ? -17.635 5.092 3.142 1.00 92.19 107 GLN A O 1
ATOM 843 N N . GLU A 1 108 ? -19.153 3.779 2.114 1.00 93.31 108 GLU A N 1
ATOM 844 C CA . GLU A 1 108 ? -19.163 2.746 3.149 1.00 93.31 108 GLU A CA 1
ATOM 845 C C . GLU A 1 108 ? -17.781 2.105 3.300 1.00 93.31 108 GLU A C 1
ATOM 847 O O . GLU A 1 108 ? -17.013 1.982 2.340 1.00 93.31 108 GLU A O 1
ATOM 852 N N . PHE A 1 109 ? -17.474 1.688 4.527 1.00 94.56 109 PHE A N 1
ATOM 853 C CA . PHE A 1 109 ? -16.211 1.040 4.832 1.00 94.56 109 PHE A CA 1
ATOM 854 C C . PHE A 1 109 ? -16.022 -0.233 4.002 1.00 94.56 109 PHE A C 1
ATOM 856 O O . PHE A 1 109 ? -16.861 -1.134 3.989 1.00 94.56 109 PHE A O 1
ATOM 863 N N . GLY A 1 110 ? -14.864 -0.327 3.362 1.00 96.00 110 GLY A N 1
ATOM 864 C CA . GLY A 1 110 ? -14.430 -1.500 2.621 1.00 96.00 110 GLY A CA 1
ATOM 865 C C . GLY A 1 110 ? -12.962 -1.361 2.254 1.00 96.00 110 GLY A C 1
ATOM 866 O O . GLY A 1 110 ? -12.503 -0.252 2.007 1.00 96.00 110 GLY A O 1
ATOM 867 N N . ILE A 1 111 ? -12.225 -2.473 2.235 1.00 96.50 111 ILE A N 1
ATOM 868 C CA . ILE A 1 111 ? -10.798 -2.483 1.888 1.00 96.50 111 ILE A CA 1
ATOM 869 C C . ILE A 1 111 ? -10.589 -3.318 0.627 1.00 96.50 111 ILE A C 1
ATOM 871 O O . ILE A 1 111 ? -10.874 -4.520 0.622 1.00 96.50 111 ILE A O 1
ATOM 875 N N . SER A 1 112 ? -10.078 -2.698 -0.434 1.00 96.38 112 SER A N 1
ATOM 876 C CA . SER A 1 112 ? -9.855 -3.344 -1.726 1.00 96.38 112 SER A CA 1
ATOM 877 C C . SER A 1 112 ? -8.398 -3.228 -2.187 1.00 96.38 112 SER A C 1
ATOM 879 O O . SER A 1 112 ? -7.691 -2.276 -1.862 1.00 96.38 112 SER A O 1
ATOM 881 N N . LEU A 1 113 ? -7.942 -4.246 -2.920 1.00 94.50 113 LEU A N 1
ATOM 882 C CA . LEU A 1 113 ? -6.654 -4.259 -3.608 1.00 94.50 113 LEU A CA 1
ATOM 883 C C . LEU A 1 113 ? -6.938 -4.474 -5.089 1.00 94.50 113 LEU A C 1
ATOM 885 O O . LEU A 1 113 ? -7.536 -5.491 -5.446 1.00 94.50 113 LEU A O 1
ATOM 889 N N . THR A 1 114 ? -6.485 -3.552 -5.928 1.00 93.75 114 THR A N 1
ATOM 890 C CA . THR A 1 114 ? -6.515 -3.705 -7.384 1.00 93.75 114 THR A CA 1
ATOM 891 C C . THR A 1 114 ? -5.082 -3.715 -7.895 1.00 93.75 114 THR A C 1
ATOM 893 O O . THR A 1 114 ? -4.339 -2.755 -7.703 1.00 93.75 114 THR A O 1
ATOM 896 N N . ASP A 1 115 ? -4.684 -4.824 -8.509 1.00 90.12 115 ASP A N 1
ATOM 897 C CA . ASP A 1 115 ? -3.349 -5.004 -9.074 1.00 90.12 115 ASP A CA 1
ATOM 898 C C . ASP A 1 115 ? -3.408 -4.668 -10.571 1.00 90.12 115 ASP A C 1
ATOM 900 O O . ASP A 1 115 ? -4.006 -5.414 -11.346 1.00 90.12 115 ASP A O 1
ATOM 904 N N . TYR A 1 116 ? -2.865 -3.511 -10.955 1.00 88.62 116 TYR A N 1
ATOM 905 C CA . TYR A 1 116 ? -2.774 -3.054 -12.347 1.00 88.62 116 TYR A CA 1
ATOM 906 C C . TYR A 1 116 ? -1.447 -3.435 -13.005 1.00 88.62 116 TYR A C 1
ATOM 908 O O . TYR A 1 116 ? -1.236 -3.111 -14.173 1.00 88.62 116 TYR A O 1
ATOM 916 N N . ARG A 1 117 ? -0.556 -4.116 -12.276 1.00 85.12 117 ARG A N 1
ATOM 917 C CA . ARG A 1 117 ? 0.706 -4.595 -12.835 1.00 85.12 117 ARG A CA 1
ATOM 918 C C . ARG A 1 117 ? 0.440 -5.531 -13.999 1.00 85.12 117 ARG A C 1
ATOM 920 O O . ARG A 1 117 ? -0.454 -6.384 -13.937 1.00 85.12 117 ARG A O 1
ATOM 927 N N . LYS A 1 118 ? 1.268 -5.436 -15.035 1.00 80.38 118 LYS A N 1
ATOM 928 C CA . LYS A 1 118 ? 1.274 -6.450 -16.088 1.00 80.38 118 LYS A CA 1
ATOM 929 C C . LYS A 1 118 ? 1.609 -7.818 -15.487 1.00 80.38 118 LYS A C 1
ATOM 931 O O . LYS A 1 118 ? 2.469 -7.888 -14.605 1.00 80.38 118 LYS A O 1
ATOM 936 N N . PRO A 1 119 ? 0.977 -8.916 -15.934 1.00 76.44 119 PRO A N 1
ATOM 937 C CA . PRO A 1 119 ? 1.283 -10.253 -15.435 1.00 76.44 119 PRO A CA 1
ATOM 938 C C . PRO A 1 119 ? 2.784 -10.566 -15.519 1.00 76.44 119 PRO A C 1
ATOM 940 O O . PRO A 1 119 ? 3.405 -10.340 -16.554 1.00 76.44 119 PRO A O 1
ATOM 943 N N . ALA A 1 120 ? 3.372 -11.150 -14.468 1.00 71.19 120 ALA A N 1
ATOM 944 C CA . ALA A 1 120 ? 4.793 -11.535 -14.469 1.00 71.19 120 ALA A CA 1
ATOM 945 C C . ALA A 1 120 ? 5.185 -12.457 -15.638 1.00 71.19 120 ALA A C 1
ATOM 947 O O . ALA A 1 120 ? 6.317 -12.408 -16.119 1.00 71.19 120 ALA A O 1
ATOM 948 N N . SER A 1 121 ? 4.234 -13.244 -16.145 1.00 72.94 121 SER A N 1
ATOM 949 C CA . SER A 1 121 ? 4.424 -14.107 -17.310 1.00 72.94 121 SER A CA 1
ATOM 950 C C . SER A 1 121 ? 4.794 -13.343 -18.583 1.00 72.94 121 SER A C 1
ATOM 952 O O . SER A 1 121 ? 5.489 -13.902 -19.425 1.00 72.94 121 SER A O 1
ATOM 954 N N . GLU A 1 122 ? 4.373 -12.082 -18.730 1.00 73.94 122 GLU A N 1
ATOM 955 C CA . GLU A 1 122 ? 4.748 -11.247 -19.884 1.00 73.94 122 GLU A CA 1
ATOM 956 C C . GLU A 1 122 ? 6.254 -10.944 -19.915 1.00 73.94 122 GLU A C 1
ATOM 958 O O . GLU A 1 122 ? 6.810 -10.704 -20.982 1.00 73.94 122 GLU A O 1
ATOM 963 N N . TYR A 1 123 ? 6.932 -11.064 -18.770 1.00 65.69 123 TYR A N 1
ATOM 964 C CA . TYR A 1 123 ? 8.376 -10.873 -18.627 1.00 65.69 123 TYR A CA 1
ATOM 965 C C . TYR A 1 123 ? 9.154 -12.196 -18.535 1.00 65.69 123 TYR A C 1
ATOM 967 O O . TYR A 1 123 ? 10.349 -12.190 -18.239 1.00 65.69 123 TYR A O 1
ATOM 975 N N . GLY A 1 124 ? 8.494 -13.338 -18.770 1.00 65.88 124 GLY A N 1
ATOM 976 C CA . GLY A 1 124 ? 9.107 -14.667 -18.665 1.00 65.88 124 GLY A CA 1
ATOM 977 C C . GLY A 1 124 ? 9.353 -15.132 -17.226 1.00 65.88 124 GLY A C 1
ATOM 978 O O . GLY A 1 124 ? 10.258 -15.929 -16.992 1.00 65.88 124 GLY A O 1
ATOM 979 N N . MET A 1 125 ? 8.572 -14.627 -16.267 1.00 67.56 125 MET A N 1
ATOM 980 C CA . MET A 1 125 ? 8.736 -14.903 -14.838 1.00 67.56 125 MET A CA 1
ATOM 981 C C . MET A 1 125 ? 7.550 -15.683 -14.257 1.00 67.56 125 MET A C 1
ATOM 983 O O . MET A 1 125 ? 6.448 -15.676 -14.814 1.00 67.56 125 MET A O 1
ATOM 987 N N . ASP A 1 126 ? 7.770 -16.326 -13.106 1.00 66.69 126 ASP A N 1
ATOM 988 C CA . ASP A 1 126 ? 6.709 -16.990 -12.345 1.00 66.69 126 ASP A CA 1
ATOM 989 C C . ASP A 1 126 ? 5.606 -16.001 -11.957 1.00 66.69 126 ASP A C 1
ATOM 991 O O . ASP A 1 126 ? 5.875 -14.865 -11.561 1.00 66.69 126 ASP A O 1
ATOM 995 N N . ALA A 1 127 ? 4.353 -16.457 -12.019 1.00 65.88 127 ALA A N 1
ATOM 996 C CA . ALA A 1 127 ? 3.210 -15.652 -11.617 1.00 65.88 127 ALA A CA 1
ATOM 997 C C . ALA A 1 127 ? 3.349 -15.197 -10.157 1.00 65.88 127 ALA A C 1
ATOM 999 O O . ALA A 1 127 ? 3.425 -16.016 -9.238 1.00 65.88 127 ALA A O 1
ATOM 1000 N N . ASP A 1 128 ? 3.318 -13.886 -9.941 1.00 70.31 128 ASP A N 1
ATOM 1001 C CA . ASP A 1 128 ? 3.329 -13.283 -8.620 1.00 70.31 128 ASP A CA 1
ATOM 1002 C C . ASP A 1 128 ? 1.977 -12.617 -8.342 1.00 70.31 128 ASP A C 1
ATOM 1004 O O . ASP A 1 128 ? 1.448 -11.843 -9.138 1.00 70.31 128 ASP A O 1
ATOM 1008 N N . ARG A 1 129 ? 1.375 -12.935 -7.197 1.00 71.94 129 ARG A N 1
ATOM 1009 C CA . ARG A 1 129 ? 0.128 -12.303 -6.758 1.00 71.94 129 ARG A CA 1
ATOM 1010 C C . ARG A 1 129 ? 0.388 -11.499 -5.505 1.00 71.94 129 ARG A C 1
ATOM 1012 O O . ARG A 1 129 ? 0.976 -12.011 -4.557 1.00 71.94 129 ARG A O 1
ATOM 1019 N N . SER A 1 130 ? -0.095 -10.265 -5.503 1.00 83.56 130 SER A N 1
ATOM 1020 C CA . SER A 1 130 ? -0.100 -9.419 -4.319 1.00 83.56 130 SER A CA 1
ATOM 1021 C C . SER A 1 130 ? -1.123 -9.953 -3.311 1.00 83.56 130 SER A C 1
ATOM 1023 O O . SER A 1 130 ? -2.318 -10.036 -3.602 1.00 83.56 130 SER A O 1
ATOM 1025 N N . VAL A 1 131 ? -0.660 -10.325 -2.119 1.00 87.69 131 VAL A N 1
ATOM 1026 C CA . VAL A 1 131 ? -1.499 -10.791 -1.010 1.00 87.69 131 VAL A CA 1
ATOM 1027 C C . VAL A 1 131 ? -1.711 -9.636 -0.028 1.00 87.69 131 VAL A C 1
ATOM 1029 O O . VAL A 1 131 ? -0.764 -9.173 0.598 1.00 87.69 131 VAL A O 1
ATOM 1032 N N . PRO A 1 132 ? -2.928 -9.111 0.131 1.00 91.75 132 PRO A N 1
ATOM 1033 C CA . PRO A 1 132 ? -3.147 -8.002 1.052 1.00 91.75 132 PRO A CA 1
ATOM 1034 C C . PRO A 1 132 ? -3.128 -8.452 2.519 1.00 91.75 132 PRO A C 1
ATOM 1036 O O . PRO A 1 132 ? -3.739 -9.467 2.857 1.00 91.75 132 PRO A O 1
ATOM 1039 N N . SER A 1 133 ? -2.521 -7.660 3.413 1.00 93.50 133 SER A N 1
ATOM 1040 C CA . SER A 1 133 ? -2.418 -7.996 4.845 1.00 93.50 133 SER A CA 1
ATOM 1041 C C . SER A 1 133 ? -3.774 -8.195 5.522 1.00 93.50 133 SER A C 1
ATOM 1043 O O . SER A 1 133 ? -3.903 -9.045 6.393 1.00 93.50 133 SER A O 1
ATOM 1045 N N . TRP A 1 134 ? -4.819 -7.490 5.082 1.00 94.50 134 TRP A N 1
ATOM 1046 C CA . TRP A 1 134 ? -6.178 -7.622 5.624 1.00 94.50 134 TRP A CA 1
ATOM 1047 C C . TRP A 1 134 ? -6.889 -8.925 5.225 1.00 94.50 134 TRP A C 1
ATOM 1049 O O . TRP A 1 134 ? -8.011 -9.172 5.662 1.00 94.50 134 TRP A O 1
ATOM 1059 N N . LYS A 1 135 ? -6.250 -9.772 4.409 1.00 92.75 135 LYS A N 1
ATOM 1060 C CA . LYS A 1 135 ? -6.659 -11.162 4.155 1.00 92.75 135 LYS A CA 1
ATOM 1061 C C . LYS A 1 135 ? -5.776 -12.185 4.879 1.00 92.75 135 LYS A C 1
ATOM 1063 O O . LYS A 1 135 ? -5.961 -13.377 4.663 1.00 92.75 135 LYS A O 1
ATOM 1068 N N . MET A 1 136 ? -4.827 -11.729 5.695 1.00 91.56 136 MET A N 1
ATOM 1069 C CA . MET A 1 136 ? -3.879 -12.567 6.424 1.00 91.56 136 MET A CA 1
ATOM 1070 C C . MET A 1 136 ? -4.162 -12.517 7.921 1.00 91.56 136 MET A C 1
ATOM 1072 O O . MET A 1 136 ? -4.509 -11.467 8.465 1.00 91.56 136 MET A O 1
ATOM 1076 N N . THR A 1 137 ? -3.938 -13.637 8.595 1.00 92.88 137 THR A N 1
ATOM 1077 C CA . THR A 1 137 ? -3.916 -13.716 10.058 1.00 92.88 137 THR A CA 1
ATOM 1078 C C . THR A 1 137 ? -2.635 -13.108 10.632 1.00 92.88 137 THR A C 1
ATOM 1080 O O . THR A 1 137 ? -1.625 -12.950 9.941 1.00 92.88 137 THR A O 1
ATOM 1083 N N . SER A 1 138 ? -2.638 -12.822 11.933 1.00 91.38 138 SER A N 1
ATOM 1084 C CA . SER A 1 138 ? -1.454 -12.362 12.667 1.00 91.38 138 SER A CA 1
ATOM 1085 C C . SER A 1 138 ? -0.294 -13.355 12.594 1.00 91.38 138 SER A C 1
ATOM 1087 O O . SER A 1 138 ? 0.865 -12.950 12.481 1.00 91.38 138 SER A O 1
ATOM 1089 N N . GLU A 1 139 ? -0.593 -14.654 12.604 1.00 90.12 139 GLU A N 1
ATOM 1090 C CA . GLU A 1 139 ? 0.417 -15.701 12.471 1.00 90.12 139 GLU A CA 1
ATOM 1091 C C . GLU A 1 139 ? 1.061 -15.686 11.078 1.00 90.12 139 GLU A C 1
ATOM 1093 O O . GLU A 1 139 ? 2.289 -15.642 10.975 1.00 90.12 139 GLU A O 1
ATOM 1098 N N . GLU A 1 140 ? 0.261 -15.658 10.009 1.00 88.62 140 GLU A N 1
ATOM 1099 C CA . GLU A 1 140 ? 0.757 -15.574 8.628 1.00 88.62 140 GLU A CA 1
ATOM 1100 C C . GLU A 1 140 ? 1.559 -14.293 8.395 1.00 88.62 140 GLU A C 1
ATOM 1102 O O . GLU A 1 140 ? 2.646 -14.342 7.822 1.00 88.62 140 GLU A O 1
ATOM 1107 N N . PHE A 1 141 ? 1.071 -13.157 8.900 1.00 87.44 141 PHE A N 1
ATOM 1108 C CA . PHE A 1 141 ? 1.752 -11.869 8.792 1.00 87.44 141 PHE A CA 1
ATOM 1109 C C . PHE A 1 141 ? 3.112 -11.867 9.497 1.00 87.44 141 PHE A C 1
ATOM 1111 O O . PHE A 1 141 ? 4.075 -11.315 8.973 1.00 87.44 141 PHE A O 1
ATOM 1118 N N . SER A 1 142 ? 3.220 -12.513 10.663 1.00 84.94 142 SER A N 1
ATOM 1119 C CA . SER A 1 142 ? 4.481 -12.606 11.414 1.00 84.94 142 SER A CA 1
ATOM 1120 C C . SER A 1 142 ? 5.543 -13.466 10.721 1.00 84.94 142 SER A C 1
ATOM 1122 O O . SER A 1 142 ? 6.738 -13.225 10.878 1.00 84.94 142 SER A O 1
ATOM 1124 N N . LYS A 1 143 ? 5.104 -14.462 9.944 1.00 82.31 143 LYS A N 1
ATOM 1125 C CA . LYS A 1 143 ? 5.966 -15.387 9.197 1.00 82.31 143 LYS A CA 1
ATOM 1126 C C . LYS A 1 143 ? 6.304 -14.881 7.798 1.00 82.31 143 LYS A C 1
ATOM 1128 O O . LYS A 1 143 ? 7.170 -15.455 7.141 1.00 82.31 143 LYS A O 1
ATOM 1133 N N . ALA A 1 144 ? 5.617 -13.842 7.336 1.00 74.12 144 ALA A N 1
ATOM 1134 C CA . ALA A 1 144 ? 5.832 -13.257 6.029 1.00 74.12 144 ALA A CA 1
ATOM 1135 C C . ALA A 1 144 ? 7.135 -12.444 6.041 1.00 74.12 144 ALA A C 1
ATOM 1137 O O . ALA A 1 144 ? 7.210 -11.326 6.556 1.00 74.12 144 ALA A O 1
ATOM 1138 N N . VAL A 1 145 ? 8.185 -13.045 5.490 1.00 66.00 145 VAL A N 1
ATOM 1139 C CA . VAL A 1 145 ? 9.518 -12.457 5.375 1.00 66.00 145 VAL A CA 1
ATOM 1140 C C . VAL A 1 145 ? 9.899 -12.466 3.905 1.00 66.00 145 VAL A C 1
ATOM 1142 O O . VAL A 1 145 ? 9.752 -13.489 3.239 1.00 66.00 145 VAL A O 1
ATOM 1145 N N . TYR A 1 146 ? 10.383 -11.329 3.415 1.00 64.62 146 TYR A N 1
ATOM 1146 C CA . TYR A 1 146 ? 11.018 -11.259 2.106 1.00 64.62 146 TYR A CA 1
ATOM 1147 C C . TYR A 1 146 ? 12.378 -11.940 2.182 1.00 64.62 146 TYR A C 1
ATOM 1149 O O . TYR A 1 146 ? 13.152 -11.654 3.096 1.00 64.62 146 TYR A O 1
ATOM 1157 N N . THR A 1 147 ? 12.668 -12.834 1.245 1.00 64.00 147 THR A N 1
ATOM 1158 C CA . THR A 1 147 ? 14.027 -13.362 1.090 1.00 64.00 147 THR A CA 1
ATOM 1159 C C . THR A 1 147 ? 14.826 -12.491 0.121 1.00 64.00 147 THR A C 1
ATOM 1161 O O . THR A 1 147 ? 14.259 -11.934 -0.819 1.00 64.00 147 THR A O 1
ATOM 1164 N N . ASP A 1 148 ? 16.138 -12.367 0.339 1.00 60.88 148 ASP A N 1
ATOM 1165 C CA . ASP A 1 148 ? 17.022 -11.563 -0.522 1.00 60.88 148 ASP A CA 1
ATOM 1166 C C . ASP A 1 148 ? 16.996 -12.051 -1.986 1.00 60.88 148 ASP A C 1
ATOM 1168 O O . ASP A 1 148 ? 16.955 -11.245 -2.911 1.00 60.88 148 ASP A O 1
ATOM 1172 N N . GLU A 1 149 ? 16.897 -13.368 -2.197 1.00 61.31 149 GLU A N 1
ATOM 1173 C CA . GLU A 1 149 ? 16.763 -13.998 -3.522 1.00 61.31 149 GLU A CA 1
ATOM 1174 C C . GLU A 1 149 ? 15.495 -13.542 -4.269 1.00 61.31 149 GLU A C 1
ATOM 1176 O O . GLU A 1 149 ? 15.505 -13.372 -5.487 1.00 61.31 149 GLU A O 1
ATOM 1181 N N . GLU A 1 150 ? 14.387 -13.308 -3.559 1.00 64.25 150 GLU A N 1
ATOM 1182 C CA . GLU A 1 150 ? 13.155 -12.800 -4.172 1.00 64.25 150 GLU A CA 1
ATOM 1183 C C . GLU A 1 150 ? 13.297 -11.324 -4.553 1.00 64.25 150 GLU A C 1
ATOM 1185 O O . GLU A 1 150 ? 12.772 -10.907 -5.586 1.00 64.25 150 GLU A O 1
ATOM 1190 N N . LEU A 1 151 ? 14.023 -10.538 -3.752 1.00 64.31 151 LEU A N 1
ATOM 1191 C CA . LEU A 1 151 ? 14.268 -9.123 -4.022 1.00 64.31 151 LEU A CA 1
ATOM 1192 C C . LEU A 1 151 ? 15.026 -8.934 -5.344 1.00 64.31 151 LEU A C 1
ATOM 1194 O O . LEU A 1 151 ? 14.629 -8.092 -6.147 1.00 64.31 151 LEU A O 1
ATOM 1198 N N . GLU A 1 152 ? 16.058 -9.740 -5.602 1.00 63.81 152 GLU A N 1
ATOM 1199 C CA . GLU A 1 152 ? 16.824 -9.698 -6.858 1.00 63.81 152 GLU A CA 1
ATOM 1200 C C . GLU A 1 152 ? 15.950 -9.995 -8.082 1.00 63.81 152 GLU A C 1
ATOM 1202 O O . GLU A 1 152 ? 16.001 -9.270 -9.077 1.00 63.81 152 GLU A O 1
ATOM 1207 N N . VAL A 1 153 ? 15.087 -11.011 -7.990 1.00 67.69 153 VAL A N 1
ATOM 1208 C CA . VAL A 1 153 ? 14.137 -11.374 -9.054 1.00 67.69 153 VAL A CA 1
ATOM 1209 C C . VAL A 1 153 ? 13.180 -10.214 -9.350 1.00 67.69 153 VAL A C 1
ATOM 1211 O O . VAL A 1 153 ? 12.913 -9.904 -10.513 1.00 67.69 153 VAL A O 1
ATOM 1214 N N . TYR A 1 154 ? 12.686 -9.525 -8.318 1.00 67.25 154 TYR A N 1
ATOM 1215 C CA . TYR A 1 154 ? 11.837 -8.350 -8.510 1.00 67.25 154 TYR A CA 1
ATOM 1216 C C . TYR A 1 154 ? 12.588 -7.150 -9.100 1.00 67.25 154 TYR A C 1
ATOM 1218 O O . TYR A 1 154 ? 12.029 -6.442 -9.939 1.00 67.25 154 TYR A O 1
ATOM 1226 N N . LEU A 1 155 ? 13.844 -6.936 -8.706 1.00 66.88 155 LEU A N 1
ATOM 1227 C CA . LEU A 1 155 ? 14.674 -5.864 -9.252 1.00 66.88 155 LEU A CA 1
ATOM 1228 C C . LEU A 1 155 ? 15.001 -6.090 -10.736 1.00 66.88 155 LEU A C 1
ATOM 1230 O O . LEU A 1 155 ? 14.967 -5.126 -11.500 1.00 66.88 155 LEU A O 1
ATOM 1234 N N . ASP A 1 156 ? 15.233 -7.336 -11.175 1.00 69.06 156 ASP A N 1
ATOM 1235 C CA . ASP A 1 156 ? 15.409 -7.650 -12.605 1.00 69.06 156 ASP A CA 1
ATOM 1236 C C . ASP A 1 156 ? 14.136 -7.337 -13.405 1.00 69.06 156 ASP A C 1
ATOM 1238 O O . ASP A 1 156 ? 14.194 -6.684 -14.450 1.00 69.06 156 ASP A O 1
ATOM 1242 N N . ARG A 1 157 ? 12.960 -7.711 -12.876 1.00 69.62 157 ARG A N 1
ATOM 1243 C CA . ARG A 1 157 ? 11.665 -7.359 -13.484 1.00 69.62 157 ARG A CA 1
ATOM 1244 C C . ARG A 1 157 ? 11.501 -5.854 -13.635 1.00 69.62 157 ARG A C 1
ATOM 1246 O O . ARG A 1 157 ? 11.104 -5.378 -14.697 1.00 69.62 157 ARG A O 1
ATOM 1253 N N . PHE A 1 158 ? 11.796 -5.115 -12.571 1.00 67.69 158 PHE A N 1
ATOM 1254 C CA . PHE A 1 158 ? 11.714 -3.663 -12.566 1.00 67.69 158 PHE A CA 1
ATOM 1255 C C . PHE A 1 158 ? 12.671 -3.048 -13.596 1.00 67.69 158 PHE A C 1
ATOM 1257 O O . PHE A 1 158 ? 12.263 -2.186 -14.373 1.00 67.69 158 PHE A O 1
ATOM 1264 N N . GLY A 1 159 ? 13.910 -3.542 -13.676 1.00 67.38 159 GLY A N 1
ATOM 1265 C CA . GLY A 1 159 ? 14.889 -3.112 -14.675 1.00 67.38 159 GLY A CA 1
ATOM 1266 C C . GLY A 1 159 ? 14.413 -3.339 -16.113 1.00 67.38 159 GLY A C 1
ATOM 1267 O O . GLY A 1 159 ? 14.489 -2.426 -16.937 1.00 67.38 159 GLY A O 1
ATOM 1268 N N . ARG A 1 160 ? 13.848 -4.517 -16.410 1.00 71.06 160 ARG A N 1
ATOM 1269 C CA . ARG A 1 160 ? 13.249 -4.820 -17.725 1.00 71.06 160 ARG A CA 1
ATOM 1270 C C . ARG A 1 160 ? 12.088 -3.888 -18.047 1.00 71.06 160 ARG A C 1
ATOM 1272 O O . ARG A 1 160 ? 11.998 -3.390 -19.166 1.00 71.06 160 ARG A O 1
ATOM 1279 N N . ARG A 1 161 ? 11.235 -3.606 -17.062 1.00 68.56 161 ARG A N 1
ATOM 1280 C CA . ARG A 1 161 ? 10.080 -2.728 -17.241 1.00 68.56 161 ARG A CA 1
ATOM 1281 C C . ARG A 1 161 ? 10.484 -1.282 -17.506 1.00 68.56 161 ARG A C 1
ATOM 1283 O O . ARG A 1 161 ? 9.944 -0.665 -18.419 1.00 68.56 161 ARG A O 1
ATOM 1290 N N . LEU A 1 162 ? 11.462 -0.759 -16.768 1.00 67.75 162 LEU A N 1
ATOM 1291 C CA . LEU A 1 162 ? 12.024 0.562 -17.049 1.00 67.75 162 LEU A CA 1
ATOM 1292 C C . LEU A 1 162 ? 12.642 0.628 -18.448 1.00 67.75 162 LEU A C 1
ATOM 1294 O O . LEU A 1 162 ? 12.467 1.629 -19.136 1.00 67.75 162 LEU A O 1
ATOM 1298 N N . ALA A 1 163 ? 13.325 -0.433 -18.889 1.00 68.62 163 ALA A N 1
ATOM 1299 C CA . ALA A 1 163 ? 13.885 -0.496 -20.236 1.00 68.62 163 ALA A CA 1
ATOM 1300 C C . ALA A 1 163 ? 12.795 -0.500 -21.324 1.00 68.62 163 ALA A C 1
ATOM 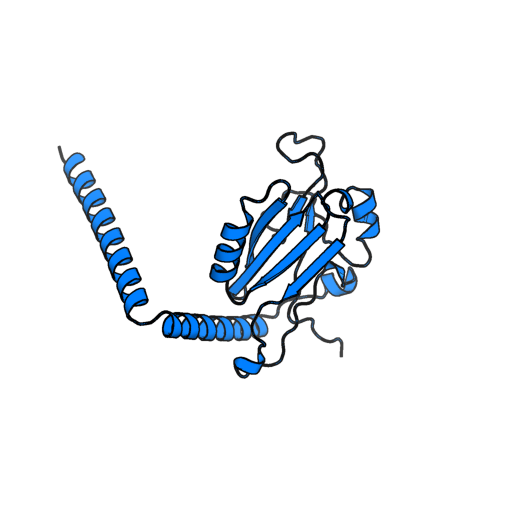1302 O O . ALA A 1 163 ? 12.940 0.194 -22.326 1.00 68.62 163 ALA A O 1
ATOM 1303 N N . GLU A 1 164 ? 11.689 -1.225 -21.127 1.00 70.19 164 GLU A N 1
ATOM 1304 C CA . GLU A 1 164 ? 10.526 -1.170 -22.024 1.00 70.19 164 GLU A CA 1
ATOM 1305 C C . GLU A 1 164 ? 9.894 0.217 -22.061 1.00 70.19 164 GLU A C 1
ATOM 1307 O O . GLU A 1 164 ? 9.694 0.760 -23.139 1.00 70.19 164 GLU A O 1
ATOM 1312 N N . MET A 1 165 ? 9.636 0.822 -20.898 1.00 65.19 165 MET A N 1
ATOM 1313 C CA . MET A 1 165 ? 9.078 2.173 -20.831 1.00 65.19 165 MET A CA 1
ATOM 1314 C C . MET A 1 165 ? 9.997 3.186 -21.520 1.00 65.19 165 MET A C 1
ATOM 1316 O O . MET A 1 165 ? 9.517 4.040 -22.255 1.00 65.19 165 MET A O 1
ATOM 1320 N N . ALA A 1 166 ? 11.314 3.074 -21.334 1.00 66.06 166 ALA A N 1
ATOM 1321 C CA . ALA A 1 166 ? 12.286 3.926 -22.012 1.00 66.06 166 ALA A CA 1
ATOM 1322 C C . ALA A 1 166 ? 12.294 3.714 -23.537 1.00 66.06 166 ALA A C 1
ATOM 1324 O O . ALA A 1 166 ? 12.448 4.679 -24.283 1.00 66.06 166 ALA A O 1
ATOM 1325 N N . ASN A 1 167 ? 12.098 2.477 -24.006 1.00 66.44 167 ASN A N 1
ATOM 1326 C CA . ASN A 1 167 ? 11.964 2.173 -25.432 1.00 66.44 167 ASN A CA 1
ATOM 1327 C C . ASN A 1 167 ? 10.650 2.719 -26.017 1.00 66.44 167 ASN A C 1
ATOM 1329 O O . ASN A 1 167 ? 10.668 3.286 -27.108 1.00 66.44 167 ASN A O 1
ATOM 1333 N N . ASP A 1 168 ? 9.537 2.589 -25.291 1.00 64.44 168 ASP A N 1
ATOM 1334 C CA . ASP A 1 168 ? 8.201 3.034 -25.713 1.00 64.44 168 ASP A CA 1
ATOM 1335 C C . ASP A 1 168 ? 8.084 4.566 -25.755 1.00 64.44 168 ASP A C 1
ATOM 1337 O O . ASP A 1 168 ? 7.390 5.126 -26.602 1.00 64.44 168 ASP A O 1
ATOM 1341 N N . VAL A 1 169 ? 8.786 5.252 -24.851 1.00 60.28 169 VAL A N 1
ATOM 1342 C CA . VAL A 1 169 ? 8.844 6.718 -24.763 1.00 60.28 169 VAL A CA 1
ATOM 1343 C C . VAL A 1 169 ? 9.713 7.324 -25.886 1.00 60.28 169 VAL A C 1
ATOM 1345 O O . VAL A 1 169 ? 9.575 8.505 -26.205 1.00 60.28 169 VAL A O 1
ATOM 1348 N N . GLY A 1 170 ? 10.516 6.504 -26.578 1.00 50.06 170 GLY A N 1
ATOM 1349 C CA . GLY A 1 170 ? 11.281 6.885 -27.767 1.00 50.06 170 GLY A CA 1
ATOM 1350 C C . GLY A 1 170 ? 12.543 7.707 -27.469 1.00 50.06 170 GLY A C 1
ATOM 1351 O O . GLY A 1 170 ? 12.682 8.348 -26.425 1.00 50.06 170 GLY A O 1
ATOM 1352 N N . SER A 1 171 ? 13.488 7.713 -28.416 1.00 57.16 171 SER A N 1
ATOM 1353 C CA . SER A 1 171 ? 14.766 8.438 -28.295 1.00 57.16 171 SER A CA 1
ATOM 1354 C C . SER A 1 171 ? 14.594 9.945 -28.088 1.00 57.16 171 SER A C 1
ATOM 1356 O O . SER A 1 171 ? 15.428 10.565 -27.440 1.00 57.16 171 SER A O 1
ATOM 1358 N N . GLU A 1 172 ? 13.502 10.529 -28.583 1.00 53.84 172 GLU A N 1
ATOM 1359 C CA . GLU A 1 172 ? 13.228 11.969 -28.493 1.00 53.84 172 GLU A CA 1
ATOM 1360 C C . GLU A 1 172 ? 12.924 12.435 -27.064 1.00 53.84 172 GLU A C 1
ATOM 1362 O O . GLU A 1 172 ? 13.366 13.507 -26.660 1.00 53.84 172 GLU A O 1
ATOM 1367 N N . ALA A 1 173 ? 12.221 11.634 -26.263 1.00 54.88 173 ALA A N 1
ATOM 1368 C CA . ALA A 1 173 ? 11.947 11.976 -24.869 1.00 54.88 173 ALA A CA 1
ATOM 1369 C C . ALA A 1 173 ? 13.142 11.672 -23.948 1.00 54.88 173 ALA A C 1
ATOM 1371 O O . ALA A 1 173 ? 13.353 12.382 -22.964 1.00 54.88 173 ALA A O 1
ATOM 1372 N N . LEU A 1 174 ? 13.971 10.678 -24.295 1.00 52.28 174 LEU A N 1
ATOM 1373 C CA . LEU A 1 174 ? 15.276 10.465 -23.658 1.00 52.28 174 LEU A CA 1
ATOM 1374 C C . LEU A 1 174 ? 16.250 11.614 -23.950 1.00 52.28 174 LEU A C 1
ATOM 1376 O O . LEU A 1 174 ? 16.959 12.045 -23.040 1.00 52.28 174 LEU A O 1
ATOM 1380 N N . ASP A 1 175 ? 16.265 12.134 -25.178 1.00 54.22 175 ASP A N 1
ATOM 1381 C CA . ASP A 1 175 ? 17.050 13.318 -25.530 1.00 54.22 175 ASP A CA 1
ATOM 1382 C C . ASP A 1 175 ? 16.499 14.571 -24.842 1.00 54.22 175 ASP A C 1
ATOM 1384 O O . ASP A 1 175 ? 17.279 15.302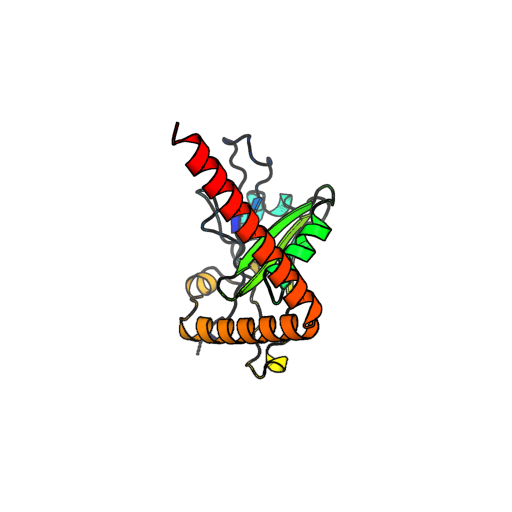 -24.244 1.00 54.22 175 ASP A O 1
ATOM 1388 N N . ALA A 1 176 ? 15.178 14.770 -24.785 1.00 51.59 176 ALA A N 1
ATOM 1389 C CA . ALA A 1 176 ? 14.579 15.879 -24.037 1.00 51.59 176 ALA A CA 1
ATOM 1390 C C . ALA A 1 176 ? 14.912 15.833 -22.531 1.00 51.59 176 ALA A C 1
ATOM 1392 O O . ALA A 1 176 ? 15.209 16.867 -21.933 1.00 51.59 176 ALA A O 1
ATOM 1393 N N . LEU A 1 177 ? 14.926 14.641 -21.918 1.00 49.38 177 LEU A N 1
ATOM 1394 C CA . LEU A 1 177 ? 15.377 14.452 -20.534 1.00 49.38 177 LEU A CA 1
ATOM 1395 C C . LEU A 1 177 ? 16.873 14.737 -20.380 1.00 49.38 177 LEU A C 1
ATOM 1397 O O . LEU A 1 177 ? 17.264 15.393 -19.418 1.00 49.38 177 LEU A O 1
ATOM 1401 N N . ARG A 1 178 ? 17.718 14.284 -21.314 1.00 54.50 178 ARG A N 1
ATOM 1402 C CA . ARG A 1 178 ? 19.163 14.570 -21.299 1.00 54.50 178 ARG A CA 1
ATOM 1403 C C . ARG A 1 178 ? 19.459 16.056 -21.462 1.00 54.50 178 ARG A C 1
ATOM 1405 O O . ARG A 1 178 ? 20.308 16.557 -20.734 1.00 54.50 178 ARG A O 1
ATOM 1412 N N . THR A 1 179 ? 18.755 16.749 -22.352 1.00 53.31 179 THR A N 1
ATOM 1413 C CA . THR A 1 179 ? 18.875 18.199 -22.537 1.00 53.31 179 THR A CA 1
ATOM 1414 C C . THR A 1 179 ? 18.439 18.936 -21.275 1.00 53.31 179 THR A C 1
ATOM 1416 O O . THR A 1 179 ? 19.229 19.692 -20.729 1.00 53.31 179 THR A O 1
ATOM 1419 N N . ALA A 1 180 ? 17.271 18.611 -20.709 1.00 48.31 180 ALA A N 1
ATOM 1420 C CA . ALA A 1 180 ? 16.818 19.219 -19.455 1.00 48.31 180 ALA A CA 1
ATOM 1421 C C . ALA A 1 180 ? 17.769 18.943 -18.271 1.00 48.31 180 ALA A C 1
ATOM 1423 O O . ALA A 1 180 ? 17.934 19.784 -17.392 1.00 48.31 180 ALA A O 1
ATOM 1424 N N . SER A 1 181 ? 18.415 17.772 -18.246 1.00 48.75 181 SER A N 1
ATOM 1425 C CA . SER A 1 181 ? 19.419 17.425 -17.230 1.00 48.75 181 SER A CA 1
ATOM 1426 C C . SER A 1 181 ? 20.724 18.202 -17.417 1.00 48.75 181 SER A C 1
ATOM 1428 O O . SER A 1 181 ? 21.351 18.572 -16.430 1.00 48.75 181 SER A O 1
ATOM 1430 N N . ALA A 1 182 ? 21.145 18.429 -18.664 1.00 53.06 182 ALA A N 1
ATOM 1431 C CA . ALA A 1 182 ? 22.328 19.220 -18.990 1.00 53.06 182 ALA A CA 1
ATOM 1432 C C . ALA A 1 182 ? 22.120 20.703 -18.646 1.00 53.06 182 ALA A C 1
ATOM 1434 O O . ALA A 1 182 ? 22.992 21.299 -18.018 1.00 53.06 182 ALA A O 1
ATOM 1435 N N . ASP A 1 183 ? 20.937 21.245 -18.941 1.00 53.19 183 ASP A N 1
ATOM 1436 C CA . ASP A 1 183 ? 20.565 22.626 -18.611 1.00 53.19 183 ASP A CA 1
ATOM 1437 C C . ASP A 1 183 ? 20.564 22.861 -17.083 1.00 53.19 183 ASP A C 1
ATOM 1439 O O . ASP A 1 183 ? 21.060 23.876 -16.598 1.00 53.19 183 ASP A O 1
ATOM 1443 N N . LEU A 1 184 ? 20.090 21.880 -16.301 1.00 48.59 184 LEU A N 1
ATOM 1444 C CA . LEU A 1 184 ? 20.117 21.903 -14.828 1.00 48.59 184 LEU A CA 1
ATOM 1445 C C . LEU A 1 184 ? 21.539 21.881 -14.242 1.00 48.59 184 LEU A C 1
ATOM 1447 O O . LEU A 1 184 ? 21.783 22.464 -13.182 1.00 48.59 184 LEU A O 1
ATOM 1451 N N . VAL A 1 185 ? 22.474 21.194 -14.904 1.00 58.25 185 VAL A N 1
ATOM 1452 C CA . VAL A 1 185 ? 23.888 21.152 -14.498 1.00 58.25 185 VAL A CA 1
ATOM 1453 C C . VAL A 1 185 ? 24.579 22.474 -14.845 1.00 58.25 185 VAL A C 1
ATOM 1455 O O . VAL A 1 185 ? 25.295 23.009 -14.001 1.00 58.25 185 VAL A O 1
ATOM 1458 N N . GLU A 1 186 ? 24.308 23.054 -16.019 1.00 57.97 186 GLU A N 1
ATOM 1459 C CA . GLU A 1 186 ? 24.826 24.379 -16.395 1.00 57.97 186 GLU A CA 1
ATOM 1460 C C . GLU A 1 186 ? 24.305 25.502 -15.482 1.00 57.97 186 GLU A C 1
ATOM 1462 O O . GLU A 1 186 ? 25.083 26.371 -15.080 1.00 57.97 186 GLU A O 1
ATOM 1467 N N . GLU A 1 187 ? 23.025 25.483 -15.088 1.00 57.22 187 GLU A N 1
ATOM 1468 C CA . GLU A 1 187 ? 22.482 26.451 -14.121 1.00 57.22 187 GLU A CA 1
ATOM 1469 C C . GLU A 1 187 ? 23.162 26.339 -12.748 1.00 57.22 187 GLU A C 1
ATOM 1471 O O . GLU A 1 187 ? 23.530 27.360 -12.156 1.00 57.22 187 GLU A O 1
ATOM 1476 N N . GLN A 1 188 ? 23.405 25.118 -12.253 1.00 53.41 188 GLN A N 1
ATOM 1477 C CA . GLN A 1 188 ? 24.126 24.917 -10.990 1.00 53.41 188 GLN A CA 1
ATOM 1478 C C . GLN A 1 188 ? 25.595 25.356 -11.070 1.00 53.41 188 GLN A C 1
ATOM 1480 O O . GLN A 1 188 ? 26.111 25.949 -10.117 1.00 53.41 188 GLN A O 1
ATOM 1485 N N . GLU A 1 189 ? 26.280 25.113 -12.190 1.00 56.66 189 GLU A N 1
ATOM 1486 C CA . GLU A 1 189 ? 27.665 25.555 -12.389 1.00 56.66 189 GLU A CA 1
ATOM 1487 C C . GLU A 1 189 ? 27.781 27.084 -12.509 1.00 56.66 189 GLU A C 1
ATOM 1489 O O . GLU A 1 189 ? 28.728 27.679 -11.975 1.00 56.66 189 GLU A O 1
ATOM 1494 N N . MET A 1 190 ? 26.796 27.746 -13.126 1.00 58.75 190 MET A N 1
ATOM 1495 C CA . MET A 1 190 ? 26.708 29.209 -13.168 1.00 58.75 190 MET A CA 1
ATOM 1496 C C . MET A 1 190 ? 26.411 29.822 -11.794 1.00 58.75 190 MET A C 1
ATOM 1498 O O . MET A 1 190 ? 27.050 30.813 -11.428 1.00 58.75 190 MET A O 1
ATOM 1502 N N . GLU A 1 191 ? 25.516 29.237 -10.991 1.00 58.22 191 GLU A N 1
ATOM 1503 C CA . GLU A 1 191 ? 25.261 29.703 -9.619 1.00 58.22 191 GLU A CA 1
ATOM 1504 C C . GLU A 1 191 ? 26.491 29.554 -8.711 1.00 58.22 191 GLU A C 1
ATOM 1506 O O . GLU A 1 191 ? 26.801 30.451 -7.916 1.00 58.22 191 GLU A O 1
ATOM 1511 N N . LEU A 1 192 ? 27.223 28.443 -8.832 1.00 56.50 192 LEU A N 1
ATOM 1512 C CA . LEU A 1 192 ? 28.447 28.197 -8.066 1.00 56.50 192 LEU A CA 1
ATOM 1513 C C . LEU A 1 192 ? 29.581 29.142 -8.484 1.00 56.50 192 LEU A C 1
ATOM 1515 O O . LEU A 1 192 ? 30.262 29.702 -7.620 1.00 56.50 192 LEU A O 1
ATOM 1519 N N . SER A 1 193 ? 29.732 29.397 -9.785 1.00 58.12 193 SER A N 1
ATOM 1520 C CA . SER A 1 193 ? 30.715 30.352 -10.315 1.00 58.12 193 SER A CA 1
ATOM 1521 C C . SER A 1 193 ? 30.376 31.802 -9.942 1.00 58.12 193 SER A C 1
ATOM 1523 O O . SER A 1 193 ? 31.262 32.571 -9.561 1.00 58.12 193 SER A O 1
ATOM 1525 N N . GLY A 1 194 ? 29.091 32.172 -9.955 1.00 57.72 194 GLY A N 1
ATOM 1526 C CA . GLY A 1 194 ? 28.614 33.484 -9.507 1.00 57.72 194 GLY A CA 1
ATOM 1527 C C . GLY A 1 194 ? 28.825 33.721 -8.008 1.00 57.72 194 GLY A C 1
ATOM 1528 O O . GLY A 1 194 ? 29.232 34.810 -7.600 1.00 57.72 194 GLY A O 1
ATOM 1529 N N . ARG A 1 195 ? 28.635 32.690 -7.172 1.00 55.09 195 ARG A N 1
ATOM 1530 C CA . ARG A 1 195 ? 28.923 32.754 -5.726 1.00 55.09 195 ARG A CA 1
ATOM 1531 C C . ARG A 1 195 ? 30.418 32.813 -5.415 1.00 55.09 195 ARG A C 1
ATOM 1533 O O . ARG A 1 195 ? 30.806 33.538 -4.500 1.00 55.09 195 ARG A O 1
ATOM 1540 N N . ALA A 1 196 ? 31.254 32.100 -6.170 1.00 53.59 196 ALA A N 1
ATOM 1541 C CA . ALA A 1 196 ? 32.708 32.154 -6.017 1.00 53.59 196 ALA A CA 1
ATOM 1542 C C . ALA A 1 196 ? 33.275 33.549 -6.347 1.00 53.59 196 ALA A C 1
ATOM 1544 O O . ALA A 1 196 ? 34.155 34.037 -5.641 1.00 53.59 196 ALA A O 1
ATOM 1545 N N . MET A 1 197 ? 32.720 34.231 -7.355 1.00 55.75 197 MET A N 1
ATOM 1546 C CA . MET A 1 197 ? 33.086 35.611 -7.709 1.00 55.75 197 MET A CA 1
ATOM 1547 C C . MET A 1 197 ? 32.630 36.643 -6.662 1.00 55.75 197 MET A C 1
ATOM 1549 O O . MET A 1 197 ? 33.312 37.643 -6.454 1.00 55.75 197 MET A O 1
ATOM 1553 N N . ALA A 1 198 ? 31.513 36.400 -5.967 1.00 54.31 198 ALA A N 1
ATOM 1554 C CA . ALA A 1 198 ? 30.993 37.289 -4.922 1.00 54.31 198 ALA A CA 1
ATOM 1555 C C . ALA A 1 198 ? 31.718 37.166 -3.563 1.00 54.31 198 ALA A C 1
ATOM 1557 O O . ALA A 1 198 ? 31.650 38.092 -2.762 1.00 54.31 198 ALA A O 1
ATOM 1558 N N . MET A 1 199 ? 32.409 36.050 -3.293 1.00 54.03 199 MET A N 1
ATOM 1559 C CA . MET A 1 199 ? 33.208 35.846 -2.067 1.00 54.03 199 MET A CA 1
ATOM 1560 C C . MET A 1 199 ? 34.699 36.195 -2.226 1.00 54.03 199 MET A C 1
ATOM 1562 O O . MET A 1 199 ? 35.458 36.085 -1.266 1.00 54.03 199 MET A O 1
ATOM 1566 N N . GLY A 1 200 ? 35.127 36.585 -3.431 1.00 53.31 200 GLY A N 1
ATOM 1567 C CA . GLY A 1 200 ? 36.505 36.968 -3.752 1.00 53.31 200 GLY A CA 1
ATOM 1568 C C . GLY A 1 200 ? 36.792 38.476 -3.726 1.00 53.31 200 GLY A C 1
ATOM 1569 O O . GLY A 1 200 ? 37.842 38.873 -4.231 1.00 53.31 200 GLY A O 1
ATOM 1570 N N . MET A 1 201 ? 35.887 39.304 -3.187 1.00 44.66 201 MET A N 1
ATOM 1571 C CA . MET A 1 201 ? 36.084 40.750 -2.971 1.00 44.66 201 MET A CA 1
ATOM 1572 C C . MET A 1 201 ? 36.086 41.109 -1.489 1.00 44.66 201 MET A C 1
ATOM 1574 O O . MET A 1 201 ? 35.201 40.604 -0.763 1.00 44.66 201 MET A O 1
#

Radius of gyration: 21.37 Å; chains: 1; bounding box: 56×68×51 Å

Sequence (201 aa):
MAEKIKNFIKLYYIPENKRDRSRPGIGSITLDREKAPSGVYPVLSDNIHGLMAIGLDKVGKIDVFVMDTYEEAAAVHMGLRDVAKKYTDVYKDPRGFGMVLMCDQSQEFGISLTDYRKPASEYGMDADRSVPSWKMTSEEFSKAVYTDEELEVYLDRFGRRLAEMANDVGSEALDALRTASADLVEEQEMELSGRAMAMGM

Foldseek 3Di:
DPDQQQAEQWKKWAFQDPVDPVDDRQTDMDSDPVPDDPPIDTQAQVCVVVVVVRRLQQLAEKEKEKELAQVVLVVVQVVCVPDPQKDWDWDQDLLGIIMIIIGHSVHGYDYYYHYPYDAVVVVVDDGHDYHYRNHHDPVSVVSNDHDPVSSVVSNVSSVVVVVVVVVVCPPVVVVVVVVVVVVVVVVVVVVVVVVVVVVPD

pLDDT: mean 75.74, std 15.63, range [39.38, 96.5]

Secondary structure (DSSP, 8-state):
-PPP---EE--EEE---TT-TTS-TT-EEES-STTSPSS-EE--TTTHHHHHHTTGGGG-EEEEEEESSHHHHHHHHHHHTT-TTEEEEEEE-TTS-EEEEEEETTS--EEEEEE-SPPGGGGT------EEGGGS-HHHHHH----HHHHHHHHHHHHHHHHHHHHHHHHHHHHHHHHHHHHHHHHHHHHHHHHHHHS--